Protein AF-A0A930ENP6-F1 (afdb_monomer_lite)

Secondary structure (DSSP, 8-state):
-HHHHHHTTTT-GGG--S-GGGGHHHHHS---SSS---HHHHTSTT----S--EEBTTT--EEEEEESS-HHHHHHHHHHHHHHHTT-EE-TT-PPPSS--GGGHHHHHHHHHHHEEETTEEGGGGHHHHHHHHHHHHHHHHHHHHHHS-EEEEETT-SS-EEE-EEEEEESSGGG-EEEEEE-----TT--HHHHHHHHHHHHHHHHHHHHH--SGGG-HHHHHHHHHHH-TT--GGGHHHHHHHHHHHHHHHHTGGG-SS-----------HHHHHHHHHHHHHTS-HHHHHHHHHHHTS-HHHIIIIIHHHHHHHHHHHHHHHHHHHS--

pLDDT: mean 85.56, std 13.6, range [34.5, 98.44]

Sequence (333 aa):
AEREEIFGDKWSSDKLSGSWSHYAGCLKMGQRADKEFSVKDIVKPSFRVETADGVQEGDRTPIRFDSIIGFPHFLLHILRVFLRVENVSLSKGSGLGRLLDDKRLLADYNKVIACGQMGAKPIKENKASFARKFILFLLRSRFLFDQFIIKREYAGDDQEGVWSLKELCTAGAGYKKKAYYANTRLRYENEWEKTYTPRNKECLMIQSALRVSYTSPKVMHWITELLVWLFDNETERPKLADKAERIAAEAVAEGFFEKSLEEMGAYDLQEYKPESKMKSYKKMVQKGSLKLRIMGDIIEGCSSEAWKQRKCDDHEKDMISILIQRVGEILPE

Structure (mmCIF, N/CA/C/O backbone):
data_AF-A0A930ENP6-F1
#
_entry.id   AF-A0A930ENP6-F1
#
loop_
_atom_site.group_PDB
_atom_site.id
_atom_site.type_symbol
_atom_site.label_atom_id
_atom_site.label_alt_id
_atom_site.label_comp_id
_atom_site.label_asym_id
_atom_site.label_entity_id
_atom_site.label_seq_id
_atom_site.pdbx_PDB_ins_code
_atom_site.Cartn_x
_atom_site.Cartn_y
_atom_site.Cartn_z
_atom_site.occupancy
_atom_site.B_iso_or_equiv
_atom_site.auth_seq_id
_atom_site.auth_comp_id
_atom_site.auth_asym_id
_atom_site.auth_atom_id
_atom_site.pdbx_PDB_model_num
ATOM 1 N N . ALA A 1 1 ? 3.499 7.298 26.808 1.00 62.34 1 ALA A N 1
ATOM 2 C CA . ALA A 1 1 ? 2.137 7.315 27.379 1.00 62.34 1 ALA A CA 1
ATOM 3 C C . ALA A 1 1 ? 1.082 6.923 26.339 1.00 62.34 1 ALA A C 1
ATOM 5 O O . ALA A 1 1 ? 0.869 5.735 26.175 1.00 62.34 1 ALA A O 1
ATOM 6 N N . GLU A 1 2 ? 0.476 7.840 25.571 1.00 73.12 2 GLU A N 1
ATOM 7 C CA . GLU A 1 2 ? -0.665 7.493 24.688 1.00 73.12 2 GLU A CA 1
ATOM 8 C C . GLU A 1 2 ? -0.330 6.458 23.600 1.00 73.12 2 GLU A C 1
ATOM 10 O O . GLU A 1 2 ? -1.045 5.472 23.441 1.00 73.12 2 GLU A O 1
ATOM 15 N N . ARG A 1 3 ? 0.799 6.618 22.891 1.00 78.94 3 ARG A N 1
ATOM 16 C CA . ARG A 1 3 ? 1.254 5.620 21.903 1.00 78.94 3 ARG A CA 1
ATOM 17 C C . ARG A 1 3 ? 1.557 4.254 22.525 1.00 78.94 3 ARG A C 1
ATOM 19 O O . ARG A 1 3 ? 1.417 3.249 21.846 1.00 78.94 3 ARG A O 1
ATOM 26 N N . GLU A 1 4 ? 1.966 4.203 23.790 1.00 80.25 4 GLU A N 1
ATOM 27 C CA . GLU A 1 4 ? 2.234 2.930 24.480 1.00 80.25 4 GLU A CA 1
ATOM 28 C C . GLU A 1 4 ? 0.939 2.232 24.889 1.00 80.25 4 GLU A C 1
ATOM 30 O O . GLU A 1 4 ? 0.862 1.016 24.791 1.00 80.25 4 GLU A O 1
ATOM 35 N N . GLU A 1 5 ? -0.105 2.982 25.238 1.00 79.62 5 GLU A N 1
ATOM 36 C CA . GLU A 1 5 ? -1.434 2.412 25.481 1.00 79.62 5 GLU A CA 1
ATOM 37 C C . GLU A 1 5 ? -2.025 1.791 24.203 1.00 79.62 5 GLU A C 1
ATOM 39 O O . GLU A 1 5 ? -2.655 0.736 24.234 1.00 79.62 5 GLU A O 1
ATOM 44 N N . ILE A 1 6 ? -1.805 2.441 23.054 1.00 80.44 6 ILE A N 1
ATOM 45 C CA . ILE A 1 6 ? -2.372 2.012 21.767 1.00 80.44 6 ILE A CA 1
ATOM 46 C C . ILE A 1 6 ? -1.545 0.892 21.118 1.00 80.44 6 ILE A C 1
ATOM 48 O O . ILE A 1 6 ? -2.117 -0.052 20.574 1.00 80.44 6 ILE A O 1
ATOM 52 N N . PHE A 1 7 ? -0.215 1.005 21.145 1.00 81.75 7 PHE A N 1
ATOM 53 C CA . PHE A 1 7 ? 0.713 0.166 20.373 1.00 81.75 7 PHE A CA 1
ATOM 54 C C . PHE A 1 7 ? 1.702 -0.624 21.255 1.00 81.75 7 PHE A C 1
ATOM 56 O O . PHE A 1 7 ? 2.622 -1.273 20.754 1.00 81.75 7 PHE A O 1
ATOM 63 N N . GLY A 1 8 ? 1.555 -0.571 22.580 1.00 81.06 8 GLY A N 1
ATOM 64 C CA . GLY A 1 8 ? 2.447 -1.230 23.534 1.00 81.06 8 GLY A CA 1
ATOM 65 C C . GLY A 1 8 ? 3.842 -0.610 23.638 1.00 81.06 8 GLY A C 1
ATOM 66 O O . GLY A 1 8 ? 4.192 0.358 22.963 1.00 81.06 8 GLY A O 1
ATOM 67 N N . ASP A 1 9 ? 4.695 -1.221 24.458 1.00 79.88 9 ASP A N 1
ATOM 68 C CA . ASP A 1 9 ? 6.043 -0.713 24.754 1.00 79.88 9 ASP A CA 1
ATOM 69 C C . ASP A 1 9 ? 6.990 -0.693 23.553 1.00 79.88 9 ASP A C 1
ATOM 71 O O . ASP A 1 9 ? 7.966 0.053 23.558 1.00 79.88 9 ASP A O 1
ATOM 75 N N . LYS A 1 10 ? 6.722 -1.482 22.514 1.00 79.25 10 LYS A N 1
ATOM 76 C CA . LYS A 1 10 ? 7.530 -1.499 21.285 1.00 79.25 10 LYS A CA 1
ATOM 77 C C . LYS A 1 10 ? 6.948 -0.631 20.169 1.00 79.25 10 LYS A C 1
ATOM 79 O O . LYS A 1 10 ? 7.525 -0.595 19.091 1.00 79.25 10 LYS A O 1
ATOM 84 N N . TRP A 1 11 ? 5.817 0.033 20.422 1.00 82.81 11 TRP A N 1
ATOM 85 C CA . TRP A 1 11 ? 5.018 0.714 19.401 1.00 82.81 11 TRP A CA 1
ATOM 86 C C . TRP A 1 11 ? 4.743 -0.186 18.180 1.00 82.81 11 TRP A C 1
ATOM 88 O O . TRP A 1 11 ? 4.930 0.235 17.042 1.00 82.81 11 TRP A O 1
ATOM 98 N N . SER A 1 12 ? 4.328 -1.436 18.420 1.00 77.88 12 SER A N 1
ATOM 99 C CA . SER A 1 12 ? 4.074 -2.433 17.372 1.00 77.88 12 SER A CA 1
ATOM 100 C C . SER A 1 12 ? 2.580 -2.694 17.152 1.00 77.88 12 SER A C 1
ATOM 102 O O . SER A 1 12 ? 1.737 -2.434 18.014 1.00 77.88 12 SER A O 1
ATOM 104 N N . SER A 1 13 ? 2.243 -3.262 15.989 1.00 73.06 13 SER A N 1
ATOM 105 C CA . SER A 1 13 ? 0.877 -3.689 15.654 1.00 73.06 13 SER A CA 1
ATOM 106 C C . SER A 1 13 ? 0.319 -4.757 16.583 1.00 73.06 13 SER A C 1
ATOM 108 O O . SER A 1 13 ? -0.893 -4.932 16.643 1.00 73.06 13 SER A O 1
ATOM 110 N N . ASP A 1 14 ? 1.177 -5.503 17.274 1.00 69.00 14 ASP A N 1
ATOM 111 C CA . ASP A 1 14 ? 0.802 -6.762 17.934 1.00 69.00 14 ASP A CA 1
ATOM 112 C C . ASP A 1 14 ? -0.073 -6.530 19.173 1.00 69.00 14 ASP A C 1
ATOM 114 O O . ASP A 1 14 ? -0.693 -7.452 19.697 1.00 69.00 14 ASP A O 1
ATOM 118 N N . LYS A 1 15 ? -0.132 -5.278 19.642 1.00 69.31 15 LYS A N 1
ATOM 119 C CA . LYS A 1 15 ? -1.000 -4.831 20.736 1.00 69.31 15 LYS A CA 1
ATOM 120 C C . LYS A 1 15 ? -2.268 -4.124 20.262 1.00 69.31 15 LYS A C 1
ATOM 122 O O . LYS A 1 15 ? -3.083 -3.746 21.099 1.00 69.31 15 LYS A O 1
ATOM 127 N N . LEU A 1 16 ? -2.476 -3.974 18.951 1.00 76.81 16 LEU A N 1
ATOM 128 C CA . LEU A 1 16 ? -3.724 -3.420 18.436 1.00 76.81 16 LEU A CA 1
ATOM 129 C C . LEU A 1 16 ? -4.875 -4.390 18.714 1.00 76.81 16 LEU A C 1
ATOM 131 O O . LEU A 1 16 ? -4.948 -5.486 18.161 1.00 76.81 16 LEU A O 1
ATOM 135 N N . SER A 1 17 ? -5.789 -3.965 19.581 1.00 74.62 17 SER A N 1
ATOM 136 C CA . SER A 1 17 ? -6.958 -4.735 19.971 1.00 74.62 17 SER A CA 1
ATOM 137 C C . SER A 1 17 ? -8.117 -4.508 19.002 1.00 74.62 17 SER A C 1
ATOM 139 O O . SER A 1 17 ? -8.420 -3.383 18.612 1.00 74.62 17 SER A O 1
ATOM 141 N N . GLY A 1 18 ? -8.851 -5.576 18.684 1.00 76.00 18 GLY A N 1
ATOM 142 C CA . GLY A 1 18 ? -10.165 -5.459 18.042 1.00 76.00 18 GLY A CA 1
ATOM 143 C C . GLY A 1 18 ? -11.256 -4.931 18.984 1.00 76.00 18 GLY A C 1
ATOM 144 O O . GLY A 1 18 ? -12.363 -4.634 18.536 1.00 76.00 18 GLY A O 1
ATOM 145 N N . SER A 1 19 ? -10.971 -4.815 20.288 1.00 81.88 19 SER A N 1
ATOM 146 C CA . SER A 1 19 ? -11.933 -4.347 21.281 1.00 81.88 19 SER A CA 1
ATOM 147 C C . SER A 1 19 ? -11.806 -2.851 21.538 1.00 81.88 19 SER A C 1
ATOM 149 O O . SER A 1 19 ? -10.780 -2.362 22.008 1.00 81.88 19 SER A O 1
ATOM 151 N N . TRP A 1 20 ? -12.913 -2.130 21.350 1.00 81.88 20 TRP A N 1
ATOM 152 C CA . TRP A 1 20 ? -13.017 -0.707 21.679 1.00 81.88 20 TRP A CA 1
ATOM 153 C C . TRP A 1 20 ? -12.670 -0.399 23.143 1.00 81.88 20 TRP A C 1
ATOM 155 O O . TRP A 1 20 ? -12.100 0.649 23.437 1.00 81.88 20 TRP A O 1
ATOM 165 N N . SER A 1 21 ? -12.994 -1.307 24.072 1.00 82.31 21 SER A N 1
ATOM 166 C CA . SER A 1 21 ? -12.757 -1.094 25.505 1.00 82.31 21 SER A CA 1
ATOM 167 C C . SER A 1 21 ? -11.277 -0.934 25.854 1.00 82.31 21 SER A C 1
ATOM 169 O O . SER A 1 21 ? -10.969 -0.208 26.796 1.00 82.31 21 SER A O 1
ATOM 171 N N . HIS A 1 22 ? -10.374 -1.531 25.069 1.00 80.75 22 HIS A N 1
ATOM 172 C CA . HIS A 1 22 ? -8.926 -1.403 25.251 1.00 80.75 22 HIS A CA 1
ATOM 173 C C . HIS A 1 22 ? -8.448 0.049 25.098 1.00 80.75 22 HIS A C 1
ATOM 175 O O . HIS A 1 22 ? -7.466 0.455 25.700 1.00 80.75 22 HIS A O 1
ATOM 181 N N . TYR A 1 23 ? -9.179 0.862 24.334 1.00 81.06 23 TYR A N 1
ATOM 182 C CA . TYR A 1 23 ? -8.830 2.258 24.062 1.00 81.06 23 TYR A CA 1
ATOM 183 C C . TYR A 1 23 ? -9.575 3.249 24.962 1.00 81.06 23 TYR A C 1
ATOM 185 O O . TYR A 1 23 ? -9.384 4.461 24.856 1.00 81.06 23 TYR A O 1
ATOM 193 N N . ALA A 1 24 ? -10.424 2.761 25.873 1.00 77.88 24 ALA A N 1
ATOM 194 C CA . ALA A 1 24 ? -11.172 3.620 26.786 1.00 77.88 24 ALA A CA 1
ATOM 195 C C . ALA A 1 24 ? -10.246 4.417 27.722 1.00 77.88 24 ALA A C 1
ATOM 197 O O . ALA A 1 24 ? -10.594 5.532 28.108 1.00 77.88 24 ALA A O 1
ATOM 198 N N . GLY A 1 25 ? -9.070 3.868 28.053 1.00 72.62 25 GLY A N 1
ATOM 199 C CA . GLY A 1 25 ? -8.018 4.563 28.795 1.00 72.62 25 GLY A CA 1
ATOM 200 C C . GLY A 1 25 ? -7.509 5.794 28.045 1.00 72.62 25 GLY A C 1
ATOM 201 O O . GLY A 1 25 ? -7.496 6.880 28.617 1.00 72.62 25 GLY A O 1
ATOM 202 N N . CYS A 1 26 ? -7.213 5.659 26.745 1.00 73.81 26 CYS A N 1
ATOM 203 C CA . CYS A 1 26 ? -6.768 6.760 25.881 1.00 73.81 26 CYS A CA 1
ATOM 204 C C . CYS A 1 26 ? -7.753 7.936 25.880 1.00 73.81 26 CYS A C 1
ATOM 206 O O . CYS A 1 26 ? -7.342 9.085 25.980 1.00 73.81 26 CYS A O 1
ATOM 208 N N . LEU A 1 27 ? -9.061 7.653 25.831 1.00 70.69 27 LEU A N 1
ATOM 209 C CA . LEU A 1 27 ? -10.105 8.688 25.837 1.00 70.69 27 LEU A CA 1
ATOM 210 C C . LEU A 1 27 ? -10.154 9.481 27.153 1.00 70.69 27 LEU A C 1
ATOM 212 O O . LEU A 1 27 ? -10.633 10.612 27.169 1.00 70.69 27 LEU A O 1
ATOM 216 N N . LYS A 1 28 ? -9.681 8.885 28.254 1.00 66.44 28 LYS A N 1
ATOM 217 C CA . LYS A 1 28 ? -9.654 9.492 29.592 1.00 66.44 28 LYS A CA 1
ATOM 218 C C . LYS A 1 28 ? -8.330 10.173 29.923 1.00 66.44 28 LYS A C 1
ATOM 220 O O . LYS A 1 28 ? -8.290 10.929 30.888 1.00 66.44 28 LYS A O 1
ATOM 225 N N . MET A 1 29 ? -7.253 9.898 29.180 1.00 61.66 29 MET A N 1
ATOM 226 C CA . MET A 1 29 ? -5.915 10.380 29.551 1.00 61.66 29 MET A CA 1
ATOM 227 C C . MET A 1 29 ? -5.755 11.904 29.448 1.00 61.66 29 MET A C 1
ATOM 229 O O . MET A 1 29 ? -4.803 12.430 30.032 1.00 61.66 29 MET A O 1
ATOM 233 N N . GLY A 1 30 ? -6.675 12.607 28.768 1.00 54.59 30 GLY A N 1
ATOM 234 C CA . GLY A 1 30 ? -6.439 13.979 28.306 1.00 54.59 30 GLY A CA 1
ATOM 235 C C . GLY A 1 30 ? -5.301 13.994 27.282 1.00 54.59 30 GLY A C 1
ATOM 236 O O . GLY A 1 30 ? -4.428 13.132 27.327 1.00 54.59 30 GLY A O 1
ATOM 237 N N . GLN A 1 31 ? -5.311 14.919 26.326 1.00 52.16 31 GLN A N 1
ATOM 238 C CA . GLN A 1 31 ? -4.265 14.970 25.302 1.00 52.16 31 GLN A CA 1
ATOM 239 C C . GLN A 1 31 ? -2.963 15.466 25.942 1.00 52.16 31 GLN A C 1
ATOM 241 O O . GLN A 1 31 ? -2.711 16.659 26.022 1.00 52.16 31 GLN A O 1
ATOM 246 N N . ARG A 1 32 ? -2.111 14.561 26.430 1.00 48.53 32 ARG A N 1
ATOM 247 C CA . ARG A 1 32 ? -0.839 14.926 27.091 1.00 48.53 32 ARG A CA 1
ATOM 248 C C . ARG A 1 32 ? 0.259 15.220 26.065 1.00 48.53 32 ARG A C 1
ATOM 250 O O . ARG A 1 32 ? 1.374 14.713 26.186 1.00 48.53 32 ARG A O 1
ATOM 257 N N . ALA A 1 33 ? -0.072 15.979 25.026 1.00 50.44 33 ALA A N 1
ATOM 258 C CA . ALA A 1 33 ? 0.888 16.503 24.066 1.00 50.44 33 ALA A CA 1
ATOM 259 C C . ALA A 1 33 ? 1.402 17.868 24.545 1.00 50.44 33 ALA A C 1
ATOM 261 O O . ALA A 1 33 ? 0.659 18.628 25.159 1.00 50.44 33 ALA A O 1
ATOM 262 N N . ASP A 1 34 ? 2.641 18.221 24.194 1.00 49.75 34 ASP A N 1
ATOM 263 C CA . ASP A 1 34 ? 3.235 19.534 24.505 1.00 49.75 34 ASP A CA 1
ATOM 264 C C . ASP A 1 34 ? 2.469 20.718 23.859 1.00 49.75 34 ASP A C 1
ATOM 266 O O . ASP A 1 34 ? 2.724 21.880 24.179 1.00 49.75 34 ASP A O 1
ATOM 270 N N . LYS A 1 35 ? 1.509 20.436 22.961 1.00 59.53 35 LYS A N 1
ATOM 271 C CA . LYS A 1 35 ? 0.561 21.387 22.366 1.00 59.53 35 LYS A CA 1
ATOM 272 C C . LYS A 1 35 ? -0.737 20.685 21.960 1.00 59.53 35 LYS A C 1
ATOM 274 O O . LYS A 1 35 ? -0.727 19.797 21.109 1.00 59.53 35 LYS A O 1
ATOM 279 N N . GLU A 1 36 ? -1.853 21.122 22.533 1.00 67.94 36 GLU A N 1
ATOM 280 C CA . GLU A 1 36 ? -3.193 20.683 22.142 1.00 67.94 36 GLU A CA 1
ATOM 281 C C . GLU A 1 36 ? -3.726 21.540 20.988 1.00 67.94 36 GLU A C 1
ATOM 283 O O . GLU A 1 36 ? -3.599 22.767 20.990 1.00 67.94 36 GLU A O 1
ATOM 288 N N . PHE A 1 37 ? -4.363 20.894 20.011 1.00 71.00 37 PHE A N 1
ATOM 289 C CA . PHE A 1 37 ? -5.050 21.578 18.922 1.00 71.00 37 PHE A CA 1
ATOM 290 C C . PHE A 1 37 ? -6.429 20.964 18.723 1.00 71.00 37 PHE A C 1
ATOM 292 O O . PHE A 1 37 ? -6.566 19.765 18.476 1.00 71.00 37 PHE A O 1
ATOM 299 N N . SER A 1 38 ? -7.472 21.788 18.782 1.00 80.94 38 SER A N 1
ATOM 300 C CA . SER A 1 38 ? -8.790 21.342 18.345 1.00 80.94 38 SER A CA 1
ATOM 301 C C . SER A 1 38 ? -8.800 21.144 16.825 1.00 80.94 38 SER A C 1
ATOM 303 O O . SER A 1 38 ? -7.996 21.729 16.098 1.00 80.94 38 SER A O 1
ATOM 305 N N . VAL A 1 39 ? -9.777 20.396 16.300 1.00 77.62 39 VAL A N 1
ATOM 306 C CA . VAL A 1 39 ? -9.997 20.317 14.841 1.00 77.62 39 VAL A CA 1
ATOM 307 C C . VAL A 1 39 ? -10.143 21.719 14.236 1.00 77.62 39 VAL A C 1
ATOM 309 O O . VAL A 1 39 ? -9.642 21.971 13.145 1.00 77.62 39 VAL A O 1
ATOM 312 N N . LYS A 1 40 ? -10.763 22.658 14.969 1.00 83.25 40 LYS A N 1
ATOM 313 C CA . LYS A 1 40 ? -10.879 24.062 14.552 1.00 83.25 40 LYS A CA 1
ATOM 314 C C . LYS A 1 40 ? -9.531 24.780 14.488 1.00 83.25 40 LYS A C 1
ATOM 316 O O . LYS A 1 40 ? -9.401 25.705 13.697 1.00 83.25 40 LYS A O 1
ATOM 321 N N . ASP A 1 41 ? -8.555 24.395 15.303 1.00 84.19 41 ASP A N 1
ATOM 322 C CA . ASP A 1 41 ? -7.209 24.968 15.263 1.00 84.19 41 ASP A CA 1
ATOM 323 C C . ASP A 1 41 ? -6.400 24.410 14.098 1.00 84.19 41 ASP A C 1
ATOM 325 O O . ASP A 1 41 ? -5.733 25.176 13.408 1.00 84.19 41 ASP A O 1
ATOM 329 N N . ILE A 1 42 ? -6.538 23.111 13.825 1.00 81.62 42 ILE A N 1
ATOM 330 C CA . ILE A 1 42 ? -5.848 22.418 12.728 1.00 81.62 42 ILE A CA 1
ATOM 331 C C . ILE A 1 42 ? -6.270 22.969 11.358 1.00 81.62 42 ILE A C 1
ATOM 333 O O . ILE A 1 42 ? -5.445 23.085 10.457 1.00 81.62 42 ILE A O 1
ATOM 337 N N . VAL A 1 43 ? -7.544 23.338 11.186 1.00 84.31 43 VAL A N 1
ATOM 338 C CA . VAL A 1 43 ? -8.052 23.865 9.903 1.00 84.31 43 VAL A CA 1
ATOM 339 C C . VAL A 1 43 ? -7.700 25.336 9.650 1.00 84.31 43 VAL A C 1
ATOM 341 O O . VAL A 1 43 ? -8.001 25.853 8.573 1.00 84.31 43 VAL A O 1
ATOM 344 N N . LYS A 1 44 ? -7.091 26.047 10.611 1.00 85.06 44 LYS A N 1
ATOM 345 C CA . LYS A 1 44 ? -6.703 27.452 10.412 1.00 85.06 44 LYS A CA 1
ATOM 346 C C . LYS A 1 44 ? -5.550 27.546 9.400 1.00 85.06 44 LYS A C 1
ATOM 348 O O . LYS A 1 44 ? -4.587 26.796 9.526 1.00 85.06 44 LYS A O 1
ATOM 353 N N . PRO A 1 45 ? -5.546 28.527 8.475 1.00 80.25 45 PRO A N 1
ATOM 354 C CA . PRO A 1 45 ? -4.451 28.709 7.507 1.00 80.25 45 PRO A CA 1
ATOM 355 C C . PRO A 1 45 ? -3.065 28.938 8.136 1.00 80.25 45 PRO A C 1
ATOM 357 O O . PRO A 1 45 ? -2.029 28.689 7.513 1.00 80.25 45 PRO A O 1
ATOM 360 N N . SER A 1 46 ? -3.044 29.440 9.373 1.00 80.88 46 SER A N 1
ATOM 361 C CA . SER A 1 46 ? -1.839 29.675 10.169 1.00 80.88 46 SER A CA 1
ATOM 362 C C . SER A 1 46 ? -1.312 28.421 10.863 1.00 80.88 46 SER A C 1
ATOM 364 O O . SER A 1 46 ? -0.231 28.471 11.445 1.00 80.88 46 SER A O 1
ATOM 366 N N . PHE A 1 47 ? -2.060 27.314 10.847 1.00 79.19 47 PHE A N 1
ATOM 367 C CA . PHE A 1 47 ? -1.597 26.064 11.421 1.00 79.19 47 PHE A CA 1
ATOM 368 C C . PHE A 1 47 ? -0.386 25.561 10.629 1.00 79.19 47 PHE A C 1
ATOM 370 O O . PHE A 1 47 ? -0.348 25.581 9.393 1.00 79.19 47 PHE A O 1
ATOM 377 N N . ARG A 1 48 ? 0.651 25.173 11.364 1.00 69.69 48 ARG A N 1
ATOM 378 C CA . ARG A 1 48 ? 1.899 24.635 10.833 1.00 69.69 48 ARG A CA 1
ATOM 379 C C . ARG A 1 48 ? 2.188 23.371 11.626 1.00 69.69 48 ARG A C 1
ATOM 381 O O . ARG A 1 48 ? 2.222 23.417 12.853 1.00 69.69 48 ARG A O 1
ATOM 388 N N . VAL A 1 49 ? 2.345 22.261 10.921 1.00 69.88 49 VAL A N 1
ATOM 389 C CA . VAL A 1 49 ? 2.809 20.997 11.500 1.00 69.88 49 VAL A CA 1
ATOM 390 C C . VAL A 1 49 ? 4.335 21.021 11.484 1.00 69.88 49 VAL A C 1
ATOM 392 O O . VAL A 1 49 ? 4.924 21.650 10.601 1.00 69.88 49 VAL A O 1
ATOM 395 N N . GLU A 1 50 ? 4.970 20.378 12.464 1.00 67.62 50 GLU A N 1
ATOM 396 C CA . GLU A 1 50 ? 6.408 20.117 12.397 1.00 67.62 50 GLU A CA 1
ATOM 397 C C . GLU A 1 50 ? 6.748 19.444 11.066 1.00 67.62 50 GLU A C 1
ATOM 399 O O . GLU A 1 50 ? 6.023 18.580 10.578 1.00 67.62 50 GLU A O 1
ATOM 404 N N . THR A 1 51 ? 7.835 19.885 10.443 1.00 69.06 51 THR A N 1
ATOM 405 C CA . THR A 1 51 ? 8.220 19.413 9.112 1.00 69.06 51 THR A CA 1
ATOM 406 C C . THR A 1 51 ? 8.908 18.053 9.136 1.00 69.06 51 THR A C 1
ATOM 408 O O . THR A 1 51 ? 9.024 17.445 8.078 1.00 69.06 51 THR A O 1
ATOM 411 N N . ALA A 1 52 ? 9.362 17.579 10.301 1.00 82.81 52 ALA A N 1
ATOM 412 C CA . ALA A 1 52 ? 10.050 16.303 10.462 1.00 82.81 52 ALA A CA 1
ATOM 413 C C . ALA A 1 52 ? 9.160 15.284 11.186 1.00 82.81 52 ALA A C 1
ATOM 415 O O . ALA A 1 52 ? 8.627 15.559 12.256 1.00 82.81 52 ALA A O 1
ATOM 416 N N . ASP A 1 53 ? 9.066 14.079 10.630 1.00 84.69 53 ASP A N 1
ATOM 417 C CA . ASP A 1 53 ? 8.315 12.957 11.202 1.00 84.69 53 ASP A CA 1
ATOM 418 C C . ASP A 1 53 ? 9.135 12.151 12.218 1.00 84.69 53 ASP A C 1
ATOM 420 O O . ASP A 1 53 ? 8.596 11.360 12.999 1.00 84.69 53 ASP A O 1
ATOM 424 N N . GLY A 1 54 ? 10.458 12.302 12.187 1.00 88.00 54 GLY A N 1
ATOM 425 C CA . GLY A 1 54 ? 11.384 11.630 13.085 1.00 88.00 54 GLY A CA 1
ATOM 426 C C . GLY A 1 54 ? 12.825 11.795 12.631 1.00 88.00 54 GLY A C 1
ATOM 427 O O . GLY A 1 54 ? 13.170 12.756 11.947 1.00 88.00 54 GLY A O 1
ATOM 428 N N . VAL A 1 55 ? 13.671 10.845 13.023 1.00 91.88 55 VAL A N 1
ATOM 429 C CA . VAL A 1 55 ? 15.094 10.845 12.676 1.00 91.88 55 VAL A CA 1
ATOM 430 C C . VAL A 1 55 ? 15.542 9.492 12.139 1.00 91.88 55 VAL A C 1
ATOM 432 O O . VAL A 1 55 ? 14.940 8.462 12.454 1.00 91.88 55 VAL A O 1
ATOM 435 N N . GLN A 1 56 ? 16.615 9.487 11.356 1.00 89.38 56 GLN A N 1
ATOM 436 C CA . GLN A 1 56 ? 17.253 8.269 10.872 1.00 89.38 56 GLN A CA 1
ATOM 437 C C . GLN A 1 56 ? 17.941 7.490 12.003 1.00 89.38 56 GLN A C 1
ATOM 439 O O . GLN A 1 56 ? 18.440 8.068 12.975 1.00 89.38 56 GLN A O 1
ATOM 444 N N . GLU A 1 57 ? 17.994 6.164 11.862 1.00 87.75 57 GLU A N 1
ATOM 445 C CA . GLU A 1 57 ? 18.871 5.317 12.671 1.00 87.75 57 GLU A CA 1
ATOM 446 C C . GLU A 1 57 ? 20.353 5.712 12.487 1.00 87.75 57 GLU A C 1
ATOM 448 O O . GLU A 1 57 ? 20.830 5.888 11.368 1.00 87.75 57 GLU A O 1
ATOM 453 N N . GLY A 1 58 ? 21.093 5.844 13.593 1.00 83.25 58 GLY A N 1
ATOM 454 C CA . GLY A 1 58 ? 22.537 6.117 13.591 1.00 83.25 58 GLY A CA 1
ATOM 455 C C . GLY A 1 58 ? 22.909 7.598 13.715 1.00 83.25 58 GLY A C 1
ATOM 456 O O . GLY A 1 58 ? 23.422 8.008 14.755 1.00 83.25 58 GLY A O 1
ATOM 457 N N . ASP A 1 59 ? 22.656 8.401 12.684 1.00 82.50 59 ASP A N 1
ATOM 458 C CA . ASP A 1 59 ? 23.158 9.787 12.577 1.00 82.50 59 ASP A CA 1
ATOM 459 C C . ASP A 1 59 ? 22.168 10.867 13.055 1.00 82.50 59 ASP A C 1
ATOM 461 O O . ASP A 1 59 ? 22.539 12.026 13.239 1.00 82.50 59 ASP A O 1
ATOM 465 N N . ARG A 1 60 ? 20.921 10.466 13.344 1.00 85.62 60 ARG A N 1
ATOM 466 C CA . ARG A 1 60 ? 19.822 11.321 13.821 1.00 85.62 60 ARG A CA 1
ATOM 467 C C . ARG A 1 60 ? 19.426 12.426 12.831 1.00 85.62 60 ARG A C 1
ATOM 469 O O . ARG A 1 60 ? 18.823 13.416 13.249 1.00 85.62 60 ARG A O 1
ATOM 476 N N . THR A 1 61 ? 19.711 12.237 11.544 1.00 92.06 61 THR A N 1
ATOM 477 C CA . THR A 1 61 ? 19.261 13.126 10.467 1.00 92.06 61 THR A CA 1
ATOM 478 C C . THR A 1 61 ? 17.732 13.225 10.491 1.00 92.06 61 THR A C 1
ATOM 480 O O . THR A 1 61 ? 17.078 12.177 10.498 1.00 92.06 61 THR A O 1
ATOM 483 N N . PRO A 1 62 ? 17.135 14.433 10.544 1.00 92.50 62 PRO A N 1
ATOM 484 C CA . PRO A 1 62 ? 15.688 14.603 10.466 1.00 92.50 62 PRO A CA 1
ATOM 485 C C . PRO A 1 62 ? 15.142 14.011 9.169 1.00 92.50 62 PRO A C 1
ATOM 487 O O . PRO A 1 62 ? 15.736 14.192 8.108 1.00 92.50 62 PRO A O 1
ATOM 490 N N . ILE A 1 63 ? 14.014 13.312 9.254 1.00 92.69 63 ILE A N 1
ATOM 491 C CA . ILE A 1 63 ? 13.344 12.716 8.100 1.00 92.69 63 ILE A CA 1
ATOM 492 C C . ILE A 1 63 ? 11.902 13.201 8.047 1.00 92.69 63 ILE A C 1
ATOM 494 O O . ILE A 1 63 ? 11.217 13.244 9.071 1.00 92.69 63 ILE A O 1
ATOM 498 N N . ARG A 1 64 ? 11.434 13.488 6.835 1.00 93.31 64 ARG A N 1
ATOM 499 C CA . ARG A 1 64 ? 10.024 13.664 6.490 1.00 93.31 64 ARG A CA 1
ATOM 500 C C . ARG A 1 64 ? 9.591 12.600 5.485 1.00 93.31 64 ARG A C 1
ATOM 502 O O . ARG A 1 64 ? 10.367 12.238 4.601 1.00 93.31 64 ARG A O 1
ATOM 509 N N . PHE A 1 65 ? 8.346 12.155 5.566 1.00 94.69 65 PHE A N 1
ATOM 510 C CA . PHE A 1 65 ? 7.728 11.232 4.633 1.00 94.69 65 PHE A CA 1
ATOM 511 C C . PHE A 1 65 ? 6.474 11.814 3.981 1.00 94.69 65 PHE A C 1
ATOM 513 O O . PHE A 1 65 ? 5.600 12.343 4.661 1.00 94.69 65 PHE A O 1
ATOM 520 N N . ASP A 1 66 ? 6.316 11.584 2.677 1.00 94.06 66 ASP A N 1
ATOM 521 C CA . ASP A 1 66 ? 5.030 11.748 1.995 1.00 94.06 66 ASP A CA 1
ATOM 522 C C . ASP A 1 66 ? 4.436 10.381 1.638 1.00 94.06 66 ASP A C 1
ATOM 524 O O . ASP A 1 66 ? 5.095 9.499 1.074 1.00 94.06 66 ASP A O 1
ATOM 528 N N . SER A 1 67 ? 3.146 10.211 1.933 1.00 95.19 67 SER A N 1
ATOM 529 C CA . SER A 1 67 ? 2.385 9.037 1.496 1.00 95.19 67 SER A CA 1
ATOM 530 C C . SER A 1 67 ? 2.222 9.040 -0.028 1.00 95.19 67 SER A C 1
ATOM 532 O O . SER A 1 67 ? 1.941 10.075 -0.629 1.00 95.19 67 SER A O 1
ATOM 534 N N . ILE A 1 68 ? 2.311 7.868 -0.666 1.00 95.75 68 ILE A N 1
ATOM 535 C CA . ILE A 1 68 ? 2.148 7.745 -2.130 1.00 95.75 68 ILE A CA 1
ATOM 536 C C . ILE A 1 68 ? 0.732 8.042 -2.641 1.00 95.75 68 ILE A C 1
ATOM 538 O O . ILE A 1 68 ? 0.541 8.216 -3.848 1.00 95.75 68 ILE A O 1
ATOM 542 N N . ILE A 1 69 ? -0.242 8.089 -1.730 1.00 96.69 69 ILE A N 1
ATOM 543 C CA . ILE A 1 69 ? -1.649 8.397 -1.971 1.00 96.69 69 ILE A CA 1
ATOM 544 C C . ILE A 1 69 ? -2.154 9.393 -0.923 1.00 96.69 69 ILE A C 1
ATOM 546 O O . ILE A 1 69 ? -1.730 9.377 0.233 1.00 96.69 69 ILE A O 1
ATOM 550 N N . GLY A 1 70 ? -3.096 10.246 -1.326 1.00 95.12 70 GLY A N 1
ATOM 551 C CA . GLY A 1 70 ? -3.757 11.183 -0.419 1.00 95.12 70 GLY A CA 1
ATOM 552 C C . GLY A 1 70 ? -4.786 10.504 0.492 1.00 95.12 70 GLY A C 1
ATOM 553 O O . GLY A 1 70 ? -5.295 9.422 0.192 1.00 95.12 70 GLY A O 1
ATOM 554 N N . PHE A 1 71 ? -5.156 11.180 1.580 1.00 95.44 71 PHE A N 1
ATOM 555 C CA . PHE A 1 71 ? -6.076 10.650 2.592 1.00 95.44 71 PHE A CA 1
ATOM 556 C C . PHE A 1 71 ? -7.442 10.161 2.053 1.00 95.44 71 PHE A C 1
ATOM 558 O O . PHE A 1 71 ? -7.861 9.074 2.452 1.00 95.44 71 PHE A O 1
ATOM 565 N N . PRO A 1 72 ? -8.124 10.849 1.111 1.00 96.81 72 PRO A N 1
ATOM 566 C CA . PRO A 1 72 ? -9.377 10.336 0.543 1.00 96.81 72 PRO A CA 1
ATOM 567 C C . PRO A 1 72 ? -9.217 8.982 -0.166 1.00 96.81 72 PRO A C 1
ATOM 569 O O . PRO A 1 72 ? -10.048 8.092 -0.003 1.00 96.81 72 PRO A O 1
ATOM 572 N N . HIS A 1 73 ? -8.120 8.799 -0.906 1.00 97.56 73 HIS A N 1
ATOM 573 C CA . HIS A 1 73 ? -7.816 7.535 -1.577 1.00 97.56 73 HIS A CA 1
ATOM 574 C C . HIS A 1 73 ? -7.463 6.458 -0.555 1.00 97.56 73 HIS A C 1
ATOM 576 O O . HIS A 1 73 ? -7.956 5.340 -0.664 1.00 97.56 73 HIS A O 1
ATOM 582 N N . PHE A 1 74 ? -6.691 6.801 0.482 1.00 98.19 74 PHE A N 1
ATOM 583 C CA . PHE A 1 74 ? -6.411 5.885 1.588 1.00 98.19 74 PHE A CA 1
ATOM 584 C C . PHE A 1 74 ? -7.708 5.350 2.215 1.00 98.19 74 PHE A C 1
ATOM 586 O O . PHE A 1 74 ? -7.864 4.139 2.334 1.00 98.19 74 PHE A O 1
ATOM 593 N N . LEU A 1 75 ? -8.684 6.215 2.514 1.00 98.38 75 LEU A N 1
ATOM 594 C CA . LEU A 1 75 ? -9.990 5.787 3.029 1.00 98.38 75 LEU A CA 1
ATOM 595 C C . LEU A 1 75 ? -10.728 4.841 2.071 1.00 98.38 75 LEU A C 1
ATOM 597 O O . LEU A 1 75 ? -11.294 3.844 2.517 1.00 98.38 75 LEU A O 1
ATOM 601 N N . LEU A 1 76 ? -10.690 5.107 0.762 1.00 98.25 76 LEU A N 1
ATOM 602 C CA . LEU A 1 76 ? -11.271 4.209 -0.240 1.00 98.25 76 LEU A CA 1
ATOM 603 C C . LEU A 1 76 ? -10.577 2.846 -0.271 1.00 98.25 76 LEU A C 1
ATOM 605 O O . LEU A 1 76 ? -11.270 1.827 -0.289 1.00 98.25 76 LEU A O 1
ATOM 609 N N . HIS A 1 77 ? -9.240 2.808 -0.235 1.00 98.38 77 HIS A N 1
ATOM 610 C CA . HIS A 1 77 ? -8.493 1.555 -0.129 1.00 98.38 77 HIS A CA 1
ATOM 611 C C . HIS A 1 77 ? -8.931 0.787 1.113 1.00 98.38 77 HIS A C 1
ATOM 613 O O . HIS A 1 77 ? -9.340 -0.364 0.992 1.00 98.38 77 HIS A O 1
ATOM 619 N N . ILE A 1 78 ? -8.926 1.429 2.284 1.00 98.44 78 ILE A N 1
ATOM 620 C CA . ILE A 1 78 ? -9.262 0.766 3.546 1.00 98.44 78 ILE A CA 1
ATOM 621 C C . ILE A 1 78 ? -10.714 0.296 3.565 1.00 98.44 78 ILE A C 1
ATOM 623 O O . ILE A 1 78 ? -10.980 -0.787 4.074 1.00 98.44 78 ILE A O 1
ATOM 627 N N . LEU A 1 79 ? -11.647 1.029 2.949 1.00 98.25 79 LEU A N 1
ATOM 628 C CA . LEU A 1 79 ? -13.014 0.546 2.769 1.00 98.25 79 LEU A CA 1
ATOM 629 C C . LEU A 1 79 ? -13.036 -0.764 1.967 1.00 98.25 79 LEU A C 1
ATOM 631 O O . LEU A 1 79 ? -13.697 -1.708 2.383 1.00 98.25 79 LEU A O 1
ATOM 635 N N . ARG A 1 80 ? -12.289 -0.865 0.857 1.00 97.69 80 ARG A N 1
ATOM 636 C CA . ARG A 1 80 ? -12.205 -2.112 0.069 1.00 97.69 80 ARG A CA 1
ATOM 637 C C . ARG A 1 80 ? -11.555 -3.256 0.854 1.00 97.69 80 ARG A C 1
ATOM 639 O O . ARG A 1 80 ? -12.071 -4.370 0.812 1.00 97.69 80 ARG A O 1
ATOM 646 N N . VAL A 1 81 ? -10.470 -2.981 1.583 1.00 98.12 81 VAL A N 1
ATOM 647 C CA . VAL A 1 81 ? -9.795 -3.980 2.432 1.00 98.12 81 VAL A CA 1
ATOM 648 C C . VAL A 1 81 ? -10.747 -4.465 3.529 1.00 98.12 81 VAL A C 1
ATOM 650 O O . VAL A 1 81 ? -10.916 -5.668 3.691 1.00 98.12 81 VAL A O 1
ATOM 653 N N . PHE A 1 82 ? -11.437 -3.550 4.217 1.00 97.31 82 PHE A N 1
ATOM 654 C CA . PHE A 1 82 ? -12.411 -3.864 5.265 1.00 97.31 82 PHE A CA 1
ATOM 655 C C . PHE A 1 82 ? -13.504 -4.802 4.762 1.00 97.31 82 PHE A C 1
ATOM 657 O O . PHE A 1 82 ? -13.799 -5.795 5.416 1.00 97.31 82 PHE A O 1
ATOM 664 N N . LEU A 1 83 ? -14.083 -4.526 3.587 1.00 95.94 83 LEU A N 1
ATOM 665 C CA . LEU A 1 83 ? -15.142 -5.373 3.035 1.00 95.94 83 LEU A CA 1
ATOM 666 C C . LEU A 1 83 ? -14.681 -6.820 2.812 1.00 95.94 83 LEU A C 1
ATOM 668 O O . LEU A 1 83 ? -15.454 -7.740 3.058 1.00 95.94 83 LEU A O 1
ATOM 672 N N . ARG A 1 84 ? -13.433 -7.018 2.373 1.00 96.00 84 ARG A N 1
ATOM 673 C CA . ARG A 1 84 ? -12.868 -8.350 2.117 1.00 96.00 84 ARG A CA 1
ATOM 674 C C . ARG A 1 84 ? -12.459 -9.053 3.409 1.00 96.00 84 ARG A C 1
ATOM 676 O O . ARG A 1 84 ? -12.883 -10.174 3.645 1.00 96.00 84 ARG A O 1
ATOM 683 N N . VAL A 1 85 ? -11.691 -8.379 4.263 1.00 95.50 85 VAL A N 1
ATOM 684 C CA . VAL A 1 85 ? -11.146 -8.966 5.499 1.00 95.50 85 VAL A CA 1
ATOM 685 C C . VAL A 1 85 ? -12.249 -9.263 6.517 1.00 95.50 85 VAL A C 1
ATOM 687 O O . VAL A 1 85 ? -12.227 -10.297 7.175 1.00 95.50 85 VAL A O 1
ATOM 690 N N . GLU A 1 86 ? -13.249 -8.387 6.632 1.00 93.50 86 GLU A N 1
ATOM 691 C CA . GLU A 1 86 ? -14.369 -8.565 7.566 1.00 93.50 86 GLU A CA 1
ATOM 692 C C . GLU A 1 86 ? -15.557 -9.313 6.944 1.00 93.50 86 GLU A C 1
ATOM 694 O O . GLU A 1 86 ? -16.628 -9.372 7.554 1.00 93.50 86 GLU A O 1
ATOM 699 N N . ASN A 1 87 ? -15.379 -9.874 5.739 1.00 93.19 87 ASN A N 1
ATOM 700 C CA . ASN A 1 87 ? -16.395 -10.624 4.996 1.00 93.19 87 ASN A CA 1
ATOM 701 C C . ASN A 1 87 ? -17.745 -9.889 4.915 1.00 93.19 87 ASN A C 1
ATOM 703 O O . ASN A 1 87 ? -18.816 -10.456 5.151 1.00 93.19 87 ASN A O 1
ATOM 707 N N . VAL A 1 88 ? -17.699 -8.593 4.605 1.00 94.75 88 VAL A N 1
ATOM 708 C CA . VAL A 1 88 ? -18.899 -7.770 4.453 1.00 94.75 88 VAL A CA 1
ATOM 709 C C . VAL A 1 88 ? -19.491 -8.014 3.076 1.00 94.75 88 VAL A C 1
ATOM 711 O O . VAL A 1 88 ? -18.921 -7.632 2.053 1.00 94.75 88 VAL A O 1
ATOM 714 N N . SER A 1 89 ? -20.678 -8.607 3.051 1.00 93.50 89 SER A N 1
ATOM 715 C CA . SER A 1 89 ? -21.428 -8.786 1.812 1.00 93.50 89 SER A CA 1
ATOM 716 C C . SER A 1 89 ? -22.219 -7.524 1.479 1.00 93.50 89 SER A C 1
ATOM 718 O O . SER A 1 89 ? -22.695 -6.811 2.364 1.00 93.50 89 SER A O 1
ATOM 720 N N . LEU A 1 90 ? -22.354 -7.241 0.185 1.00 93.31 90 LEU A N 1
ATOM 721 C CA . LEU A 1 90 ? -23.228 -6.198 -0.342 1.00 93.31 90 LEU A CA 1
ATOM 722 C C . LEU A 1 90 ? -24.378 -6.874 -1.095 1.00 93.31 90 LEU A C 1
ATOM 724 O O . LEU A 1 90 ? -24.159 -7.878 -1.776 1.00 93.31 90 LEU A O 1
ATOM 728 N N . SER A 1 91 ? -25.591 -6.325 -1.000 1.00 89.50 91 SER A N 1
ATOM 729 C CA . SER A 1 91 ? -26.746 -6.826 -1.760 1.00 89.50 91 SER A CA 1
ATOM 730 C C . SER A 1 91 ? -26.451 -6.968 -3.266 1.00 89.50 91 SER A C 1
ATOM 732 O O . SER A 1 91 ? -25.641 -6.234 -3.838 1.00 89.50 91 SER A O 1
ATOM 734 N N . LYS A 1 92 ? -27.102 -7.923 -3.941 1.00 80.88 92 LYS A N 1
ATOM 735 C CA . LYS A 1 92 ? -26.852 -8.200 -5.367 1.00 80.88 92 LYS A CA 1
ATOM 736 C C . LYS A 1 92 ? -27.030 -6.926 -6.210 1.00 80.88 92 LYS A C 1
ATOM 738 O O . LYS A 1 92 ? -28.033 -6.233 -6.087 1.00 80.88 92 LYS A O 1
ATOM 743 N N . GLY A 1 93 ? -26.041 -6.604 -7.047 1.00 78.94 93 GLY A N 1
ATOM 744 C CA . GLY A 1 93 ? -26.029 -5.380 -7.866 1.00 78.94 93 GLY A CA 1
ATOM 745 C C . GLY A 1 93 ? -25.574 -4.108 -7.132 1.00 78.94 93 GLY A C 1
ATOM 746 O O . GLY A 1 93 ? -25.356 -3.077 -7.765 1.00 78.94 93 GLY A O 1
ATOM 747 N N . SER A 1 94 ? -25.340 -4.162 -5.816 1.00 83.12 94 SER A N 1
ATOM 748 C CA . SER A 1 94 ? -24.834 -3.028 -5.036 1.00 83.12 94 SER A CA 1
ATOM 749 C C . SER A 1 94 ? -23.314 -3.061 -4.824 1.00 83.12 94 SER A C 1
ATOM 751 O O . SER A 1 94 ? -22.819 -2.426 -3.894 1.00 83.12 94 SER A O 1
ATOM 753 N N . GLY A 1 95 ? -22.563 -3.751 -5.687 1.00 85.12 95 GLY A N 1
ATOM 754 C CA . GLY A 1 95 ? -21.097 -3.732 -5.675 1.00 85.12 95 GLY A CA 1
ATOM 755 C C . GLY A 1 95 ? -20.540 -2.313 -5.812 1.00 85.12 95 GLY A C 1
ATOM 756 O O . GLY A 1 95 ? -21.179 -1.432 -6.398 1.00 85.12 95 GLY A O 1
ATOM 757 N N . LEU A 1 96 ? -19.369 -2.058 -5.235 1.00 90.75 96 LEU A N 1
ATOM 758 C CA . LEU A 1 96 ? -18.699 -0.770 -5.408 1.00 90.75 96 LEU A CA 1
ATOM 759 C C . LEU A 1 96 ? -18.043 -0.707 -6.791 1.00 90.75 96 LEU A C 1
ATOM 761 O O . LEU A 1 96 ? -17.709 -1.734 -7.378 1.00 90.75 96 LEU A O 1
ATOM 765 N N . GLY A 1 97 ? -17.877 0.504 -7.326 1.00 87.25 97 GLY A N 1
ATOM 766 C CA . GLY A 1 97 ? -17.176 0.682 -8.596 1.00 87.25 97 GLY A CA 1
ATOM 767 C C . GLY A 1 97 ? -15.726 0.196 -8.504 1.00 87.25 97 GLY A C 1
ATOM 768 O O . GLY A 1 97 ? -15.124 0.248 -7.426 1.00 87.25 97 GLY A O 1
ATOM 769 N N . ARG A 1 98 ? -15.169 -0.242 -9.645 1.00 88.88 98 ARG A N 1
ATOM 770 C CA . ARG A 1 98 ? -13.772 -0.697 -9.728 1.00 88.88 98 ARG A CA 1
ATOM 771 C C . ARG A 1 98 ? -12.807 0.413 -9.314 1.00 88.88 98 ARG A C 1
ATOM 773 O O . ARG A 1 98 ? -11.958 0.181 -8.472 1.00 88.88 98 ARG A O 1
ATOM 780 N N . LEU A 1 99 ? -12.988 1.620 -9.853 1.00 91.62 99 LEU A N 1
ATOM 781 C CA . LEU A 1 99 ? -12.117 2.769 -9.590 1.00 91.62 99 LEU A CA 1
ATOM 782 C C . LEU A 1 99 ? -12.264 3.316 -8.164 1.00 91.62 99 LEU A C 1
ATOM 784 O O . LEU A 1 99 ? -13.370 3.431 -7.635 1.00 91.62 99 LEU A O 1
ATOM 788 N N . LEU A 1 100 ? -11.141 3.753 -7.598 1.00 93.25 100 LEU A N 1
ATOM 789 C CA . LEU A 1 100 ? -11.048 4.438 -6.308 1.00 93.25 100 LEU A CA 1
ATOM 790 C C . LEU A 1 100 ? -11.212 5.952 -6.508 1.00 93.25 100 LEU A C 1
ATOM 792 O O . LEU A 1 100 ? -10.273 6.724 -6.342 1.00 93.25 100 LEU A O 1
ATOM 796 N N . ASP A 1 101 ? -12.404 6.368 -6.935 1.00 92.12 101 ASP A N 1
ATOM 797 C CA . ASP A 1 101 ? -12.725 7.772 -7.212 1.00 92.12 101 ASP A CA 1
ATOM 798 C C . ASP A 1 101 ? -13.053 8.537 -5.921 1.00 92.12 101 ASP A C 1
ATOM 800 O O . ASP A 1 101 ? -14.113 8.342 -5.327 1.00 92.12 101 ASP A O 1
ATOM 804 N N . ASP A 1 102 ? -12.164 9.431 -5.490 1.00 93.31 102 ASP A N 1
ATOM 805 C CA . ASP A 1 102 ? -12.320 10.254 -4.283 1.00 93.31 102 ASP A CA 1
ATOM 806 C C . ASP A 1 102 ? -13.599 11.104 -4.278 1.00 93.31 102 ASP A C 1
ATOM 808 O O . ASP A 1 102 ? -14.231 11.272 -3.234 1.00 93.31 102 ASP A O 1
ATOM 812 N N . LYS A 1 103 ? -14.069 11.539 -5.451 1.00 94.88 103 LYS A N 1
ATOM 813 C CA . LYS A 1 103 ? -15.369 12.214 -5.611 1.00 94.88 103 LYS A CA 1
ATOM 814 C C . LYS A 1 103 ? -16.555 11.347 -5.185 1.00 94.88 103 LYS A C 1
ATOM 816 O O . LYS A 1 103 ? -17.614 11.871 -4.846 1.00 94.88 103 LYS A O 1
ATOM 821 N N . ARG A 1 104 ? -16.391 10.022 -5.195 1.00 93.81 104 ARG A N 1
ATOM 822 C CA . ARG A 1 104 ? -17.394 9.044 -4.761 1.00 93.81 104 ARG A CA 1
ATOM 823 C C . ARG A 1 104 ? -17.188 8.568 -3.330 1.00 93.81 104 ARG A C 1
ATOM 825 O O . ARG A 1 104 ? -17.982 7.748 -2.889 1.00 93.81 104 ARG A O 1
ATOM 832 N N . LEU A 1 105 ? -16.216 9.100 -2.579 1.00 95.69 105 LEU A N 1
ATOM 833 C CA . LEU A 1 105 ? -15.918 8.678 -1.203 1.00 95.69 105 LEU A CA 1
ATOM 834 C C . LEU A 1 105 ? -17.185 8.553 -0.348 1.00 95.69 105 LEU A C 1
ATOM 836 O O . LEU A 1 105 ? -17.513 7.468 0.123 1.00 95.69 105 LEU A O 1
ATOM 840 N N . LEU A 1 106 ? -17.950 9.636 -0.198 1.00 96.94 106 LEU A N 1
ATOM 841 C CA . LEU A 1 106 ? -19.171 9.608 0.613 1.00 96.94 106 LEU A CA 1
ATOM 842 C C . LEU A 1 106 ? -20.244 8.684 0.025 1.00 96.94 106 LEU A C 1
ATOM 844 O O . LEU A 1 106 ? -20.948 8.012 0.777 1.00 96.94 106 LEU A O 1
ATOM 848 N N . ALA A 1 107 ? -20.363 8.620 -1.303 1.00 96.88 107 ALA A N 1
ATOM 849 C CA . ALA A 1 107 ? -21.325 7.748 -1.970 1.00 96.88 107 ALA A CA 1
ATOM 850 C C . ALA A 1 107 ? -21.017 6.262 -1.714 1.00 96.88 107 ALA A C 1
ATOM 852 O O . ALA A 1 107 ? -21.926 5.504 -1.379 1.00 96.88 107 ALA A O 1
ATOM 853 N N . ASP A 1 108 ? -19.748 5.862 -1.793 1.00 96.69 108 ASP A N 1
ATOM 854 C CA . ASP A 1 108 ? -19.286 4.501 -1.518 1.00 96.69 108 ASP A CA 1
ATOM 855 C C . ASP A 1 108 ? -19.534 4.116 -0.052 1.00 96.69 108 ASP A C 1
ATOM 857 O O . ASP A 1 108 ? -20.102 3.056 0.214 1.00 96.69 108 ASP A O 1
ATOM 861 N N . TYR A 1 109 ? -19.194 4.990 0.903 1.00 97.38 109 TYR A N 1
ATOM 862 C CA . TYR A 1 109 ? -19.473 4.748 2.325 1.00 97.38 109 TYR A CA 1
ATOM 863 C C . TYR A 1 109 ? -20.975 4.636 2.605 1.00 97.38 109 TYR A C 1
ATOM 865 O O . TYR A 1 109 ? -21.411 3.698 3.275 1.00 97.38 109 TYR A O 1
ATOM 873 N N . ASN A 1 110 ? -21.785 5.549 2.063 1.00 96.81 110 ASN A N 1
ATOM 874 C CA . ASN A 1 110 ? -23.239 5.503 2.219 1.00 96.81 110 ASN A CA 1
ATOM 875 C C . ASN A 1 110 ? -23.829 4.221 1.623 1.00 96.81 110 ASN A C 1
ATOM 877 O O . ASN A 1 110 ? -24.728 3.629 2.220 1.00 96.81 110 ASN A O 1
ATOM 881 N N . LYS A 1 111 ? -23.295 3.756 0.488 1.00 96.56 111 LYS A N 1
ATOM 882 C CA . LYS A 1 111 ? -23.707 2.502 -0.146 1.00 96.56 111 LYS A CA 1
ATOM 883 C C . LYS A 1 111 ? -23.375 1.290 0.722 1.00 96.56 111 LYS A C 1
ATOM 885 O O . LYS A 1 111 ? -24.244 0.448 0.926 1.00 96.56 111 LYS A O 1
ATOM 890 N N . VAL A 1 112 ? -22.168 1.225 1.289 1.00 96.88 112 VAL A N 1
ATOM 891 C CA . VAL A 1 112 ? -21.789 0.165 2.242 1.00 96.88 112 VAL A CA 1
ATOM 892 C C . VAL A 1 112 ? -22.694 0.184 3.472 1.00 96.88 112 VAL A C 1
ATOM 894 O O . VAL A 1 112 ? -23.170 -0.862 3.898 1.00 96.88 112 VAL A O 1
ATOM 897 N N . ILE A 1 113 ? -22.996 1.363 4.017 1.00 96.69 113 ILE A N 1
ATOM 898 C CA . ILE A 1 113 ? -23.875 1.482 5.185 1.00 96.69 113 ILE A CA 1
ATOM 899 C C . ILE A 1 113 ? -25.302 1.022 4.860 1.00 96.69 113 ILE A C 1
ATOM 901 O O . ILE A 1 113 ? -25.921 0.335 5.671 1.00 96.69 113 ILE A O 1
ATOM 905 N N . ALA A 1 114 ? -25.836 1.401 3.698 1.00 96.62 114 ALA A N 1
ATOM 906 C CA . ALA A 1 114 ? -27.211 1.102 3.309 1.00 96.62 114 ALA A CA 1
ATOM 907 C C . ALA A 1 114 ? -27.421 -0.362 2.891 1.00 96.62 114 ALA A C 1
ATOM 909 O O . ALA A 1 114 ? -28.462 -0.942 3.210 1.00 96.62 114 ALA A O 1
ATOM 910 N N . CYS A 1 115 ? -26.450 -0.942 2.182 1.00 96.00 115 CYS A N 1
ATOM 911 C CA . CYS A 1 115 ? -26.584 -2.226 1.489 1.00 96.00 115 CYS A CA 1
ATOM 912 C C . CYS A 1 115 ? -25.678 -3.336 2.038 1.00 96.00 115 CYS A C 1
ATOM 914 O O . CYS A 1 115 ? -25.734 -4.456 1.530 1.00 96.00 115 CYS A O 1
ATOM 916 N N . GLY A 1 116 ? -24.812 -3.029 3.006 1.00 96.25 116 GLY A N 1
ATOM 917 C CA . GLY A 1 116 ? -23.854 -3.976 3.556 1.00 96.25 116 GLY A CA 1
ATOM 918 C C . GLY A 1 116 ? -24.382 -4.761 4.749 1.00 96.25 116 GLY A C 1
ATOM 919 O O . GLY A 1 116 ? -25.175 -4.260 5.552 1.00 96.25 116 GLY A O 1
ATOM 920 N N . GLN A 1 117 ? -23.899 -5.992 4.881 1.00 95.06 117 GLN A N 1
ATOM 921 C CA . GLN A 1 117 ? -24.244 -6.908 5.959 1.00 95.06 117 GLN A CA 1
ATOM 922 C C . GLN A 1 117 ? -22.972 -7.493 6.581 1.00 95.06 117 GLN A C 1
ATOM 924 O O . GLN A 1 117 ? -22.083 -7.966 5.872 1.00 95.06 117 GLN A O 1
ATOM 929 N N . MET A 1 118 ? -22.896 -7.462 7.914 1.00 91.06 118 MET A N 1
ATOM 930 C CA . MET A 1 118 ? -21.812 -8.067 8.693 1.00 91.06 118 MET A CA 1
ATOM 931 C C . MET A 1 118 ? -22.370 -9.257 9.476 1.00 91.06 118 MET A C 1
ATOM 933 O O . MET A 1 118 ? -23.182 -9.087 10.391 1.00 91.06 118 MET A O 1
ATOM 937 N N . GLY A 1 119 ? -21.970 -10.474 9.102 1.00 86.94 119 GLY A N 1
ATOM 938 C CA . GLY A 1 119 ? -22.600 -11.693 9.613 1.00 86.94 119 GLY A CA 1
ATOM 939 C C . GLY A 1 119 ? -24.088 -11.734 9.247 1.00 86.94 119 GLY A C 1
ATOM 940 O O . GLY A 1 119 ? -24.442 -11.585 8.083 1.00 86.94 119 GLY A O 1
ATOM 941 N N . ALA A 1 120 ? -24.972 -11.897 10.233 1.00 86.94 120 ALA A N 1
ATOM 942 C CA . ALA A 1 120 ? -26.426 -11.913 10.022 1.00 86.94 120 ALA A CA 1
ATOM 943 C C . ALA A 1 120 ? -27.100 -10.527 10.114 1.00 86.94 120 ALA A C 1
ATOM 945 O O . ALA A 1 120 ? -28.317 -10.439 9.980 1.00 86.94 120 ALA A O 1
ATOM 946 N N . LYS A 1 121 ? -26.350 -9.447 10.390 1.00 92.69 121 LYS A N 1
ATOM 947 C CA . LYS A 1 121 ? -26.927 -8.129 10.713 1.00 92.69 121 LYS A CA 1
ATOM 948 C C . LYS A 1 121 ? -26.614 -7.078 9.642 1.00 92.69 121 LYS A C 1
ATOM 950 O O . LYS A 1 121 ? -25.435 -6.861 9.338 1.00 92.69 121 LYS A O 1
ATOM 955 N N . PRO A 1 122 ? -27.626 -6.385 9.091 1.00 95.88 122 PRO A N 1
ATOM 956 C CA . PRO A 1 122 ? -27.414 -5.233 8.220 1.00 95.88 122 PRO A CA 1
ATOM 957 C C . PRO A 1 122 ? -26.667 -4.100 8.934 1.00 95.88 122 PRO A C 1
ATOM 959 O O . PRO A 1 122 ? -26.994 -3.731 10.062 1.00 95.88 122 PRO A O 1
ATOM 962 N N . ILE A 1 123 ? -25.701 -3.476 8.256 1.00 96.19 123 ILE A N 1
ATOM 963 C CA . ILE A 1 123 ? -24.913 -2.365 8.816 1.00 96.19 123 ILE A CA 1
ATOM 964 C C . ILE A 1 123 ? -25.812 -1.183 9.202 1.00 96.19 123 ILE A C 1
ATOM 966 O O . ILE A 1 123 ? -25.610 -0.553 10.244 1.00 96.19 123 ILE A O 1
ATOM 970 N N . LYS A 1 124 ? -26.837 -0.897 8.388 1.00 96.31 124 LYS A N 1
ATOM 971 C CA . LYS A 1 124 ? -27.779 0.210 8.609 1.00 96.31 124 LYS A CA 1
ATOM 972 C C . LYS A 1 124 ? -28.483 0.166 9.968 1.00 96.31 124 LYS A C 1
ATOM 974 O O . LYS A 1 124 ? -28.834 1.229 10.474 1.00 96.31 124 LYS A O 1
ATOM 979 N N . GLU A 1 125 ? -28.668 -1.020 10.548 1.00 95.88 125 GLU A N 1
ATOM 980 C CA . GLU A 1 125 ? -29.347 -1.208 11.836 1.00 95.88 125 GLU A CA 1
ATOM 981 C C . GLU A 1 125 ? -28.467 -0.807 13.023 1.00 95.88 125 GLU A C 1
ATOM 983 O O . GLU A 1 125 ? -28.979 -0.419 14.069 1.00 95.88 125 GLU A O 1
ATOM 988 N N . ASN A 1 126 ? -27.137 -0.846 12.872 1.00 93.31 126 ASN A N 1
ATOM 989 C CA . ASN A 1 126 ? -26.208 -0.437 13.923 1.00 93.31 126 ASN A CA 1
ATOM 990 C C . ASN A 1 126 ? -24.972 0.278 13.360 1.00 93.31 126 ASN A C 1
ATOM 992 O O . ASN A 1 126 ? -23.835 -0.203 13.426 1.00 93.31 126 ASN A O 1
ATOM 996 N N . LYS A 1 127 ? -25.200 1.494 12.855 1.00 94.75 127 LYS A N 1
ATOM 997 C CA . LYS A 1 127 ? -24.149 2.360 12.297 1.00 94.75 127 LYS A CA 1
ATOM 998 C C . LYS A 1 127 ? -23.034 2.667 13.301 1.00 94.75 127 LYS A C 1
ATOM 1000 O O . LYS A 1 127 ? -21.877 2.775 12.910 1.00 94.75 127 LYS A O 1
ATOM 1005 N N . ALA A 1 128 ? -23.366 2.790 14.588 1.00 92.25 128 ALA A N 1
ATOM 1006 C CA . ALA A 1 128 ? -22.389 3.074 15.638 1.00 92.25 128 ALA A CA 1
ATOM 1007 C C . ALA A 1 128 ? -21.403 1.912 15.833 1.00 92.25 128 ALA A C 1
ATOM 1009 O O . ALA A 1 128 ? -20.201 2.138 15.965 1.00 92.25 128 ALA A O 1
ATOM 1010 N N . SER A 1 129 ? -21.893 0.668 15.816 1.00 90.31 129 SER A N 1
ATOM 1011 C CA . SER A 1 129 ? -21.039 -0.521 15.883 1.00 90.31 129 SER A CA 1
ATOM 1012 C C . SER A 1 129 ? -20.139 -0.634 14.654 1.00 90.31 129 SER A C 1
ATOM 1014 O O . SER A 1 129 ? -18.938 -0.849 14.815 1.00 90.31 129 SER A O 1
ATOM 1016 N N . PHE A 1 130 ? -20.685 -0.400 13.455 1.00 93.62 130 PHE A N 1
ATOM 1017 C CA . PHE A 1 130 ? -19.891 -0.339 12.227 1.00 93.62 130 PHE A CA 1
ATOM 1018 C C . PHE A 1 130 ? -18.791 0.723 12.313 1.00 93.62 130 PHE A C 1
ATOM 1020 O O . PHE A 1 130 ? -17.629 0.404 12.092 1.00 93.62 130 PHE A O 1
ATOM 1027 N N . ALA A 1 131 ? -19.124 1.956 12.709 1.00 93.62 131 ALA A N 1
ATOM 1028 C CA . ALA A 1 131 ? -18.153 3.043 12.818 1.00 93.62 131 ALA A CA 1
ATOM 1029 C C . ALA A 1 131 ? -17.025 2.720 13.814 1.00 93.62 131 ALA A C 1
ATOM 1031 O O . ALA A 1 131 ? -15.854 2.927 13.501 1.00 93.62 131 ALA A O 1
ATOM 1032 N N . ARG A 1 132 ? -17.360 2.157 14.986 1.00 90.69 132 ARG A N 1
ATOM 1033 C CA . ARG A 1 132 ? -16.368 1.723 15.988 1.00 90.69 132 ARG A CA 1
ATOM 1034 C C . ARG A 1 132 ? -15.464 0.611 15.465 1.00 90.69 132 ARG A C 1
ATOM 1036 O O . ARG A 1 132 ? -14.266 0.644 15.709 1.00 90.69 132 ARG A O 1
ATOM 1043 N N . LYS A 1 133 ? -16.008 -0.366 14.742 1.00 91.88 133 LYS A N 1
ATOM 1044 C CA . LYS A 1 133 ? -15.195 -1.440 14.164 1.00 91.88 133 LYS A CA 1
ATOM 1045 C C . LYS A 1 133 ? -14.312 -0.918 13.028 1.00 91.88 133 LYS A C 1
ATOM 1047 O O . LYS A 1 133 ? -13.126 -1.226 12.977 1.00 91.88 133 LYS A O 1
ATOM 1052 N N . PHE A 1 134 ? -14.866 -0.059 12.174 1.00 95.00 134 PHE A N 1
ATOM 1053 C CA . PHE A 1 134 ? -14.147 0.538 11.055 1.00 95.00 134 PHE A CA 1
ATOM 1054 C C . PHE A 1 134 ? -12.986 1.426 11.512 1.00 95.00 134 PHE A C 1
ATOM 1056 O O . PHE A 1 134 ? -11.918 1.359 10.920 1.00 95.00 134 PHE A O 1
ATOM 1063 N N . ILE A 1 135 ? -13.135 2.229 12.572 1.00 92.44 135 ILE A N 1
ATOM 1064 C CA . ILE A 1 135 ? -12.038 3.097 13.037 1.00 92.44 135 ILE A CA 1
ATOM 1065 C C . ILE A 1 135 ? -10.872 2.300 13.646 1.00 92.44 135 ILE A C 1
ATOM 1067 O O . ILE A 1 135 ? -9.717 2.663 13.433 1.00 92.44 135 ILE A O 1
ATOM 1071 N N . LEU A 1 136 ? -11.145 1.179 14.327 1.00 90.94 136 LEU A N 1
ATOM 1072 C CA . LEU A 1 136 ? -10.094 0.261 14.790 1.00 90.94 136 LEU A CA 1
ATOM 1073 C C . LEU A 1 136 ? -9.387 -0.406 13.607 1.00 90.94 136 LEU A C 1
ATOM 1075 O O . LEU A 1 136 ? -8.159 -0.491 13.570 1.00 90.94 136 LEU A O 1
ATOM 1079 N N . PHE A 1 137 ? -10.159 -0.811 12.599 1.00 94.19 137 PHE A N 1
ATOM 1080 C CA . PHE A 1 137 ? -9.618 -1.353 11.360 1.00 94.19 137 PHE A CA 1
ATOM 1081 C C . PHE A 1 137 ? -8.760 -0.329 10.605 1.00 94.19 137 PHE A C 1
ATOM 1083 O O . PHE A 1 137 ? -7.683 -0.663 10.114 1.00 94.19 137 PHE A O 1
ATOM 1090 N N . LEU A 1 138 ? -9.201 0.930 10.551 1.00 95.12 138 LEU A N 1
ATOM 1091 C CA . LEU A 1 138 ? -8.482 2.045 9.939 1.00 95.12 138 LEU A CA 1
ATOM 1092 C C . LEU A 1 138 ? -7.149 2.305 10.643 1.00 95.12 138 LEU A C 1
ATOM 1094 O O . LEU A 1 138 ? -6.139 2.500 9.971 1.00 95.12 138 LEU A O 1
ATOM 1098 N N . LEU A 1 139 ? -7.132 2.252 11.976 1.00 91.44 139 LEU A N 1
ATOM 1099 C CA . LEU A 1 139 ? -5.915 2.398 12.772 1.00 91.44 139 LEU A CA 1
ATOM 1100 C C . LEU A 1 139 ? -4.897 1.292 12.455 1.00 91.44 139 LEU A C 1
ATOM 1102 O O . LEU A 1 139 ? -3.742 1.592 12.151 1.00 91.44 139 LEU A O 1
ATOM 1106 N N . ARG A 1 140 ? -5.330 0.023 12.449 1.00 91.75 140 ARG A N 1
ATOM 1107 C CA . ARG A 1 140 ? -4.473 -1.113 12.061 1.00 91.75 140 ARG A CA 1
ATOM 1108 C C . ARG A 1 140 ? -4.002 -1.003 10.616 1.00 91.75 140 ARG A C 1
ATOM 1110 O O . ARG A 1 140 ? -2.827 -1.216 10.337 1.00 91.75 140 ARG A O 1
ATOM 1117 N N . SER A 1 141 ? -4.895 -0.608 9.715 1.00 95.81 141 SER A N 1
ATOM 1118 C CA . SER A 1 141 ? -4.565 -0.403 8.306 1.00 95.81 141 SER A CA 1
ATOM 1119 C C . SER A 1 141 ? -3.521 0.689 8.118 1.00 95.81 141 SER A C 1
ATOM 1121 O O . SER A 1 141 ? -2.635 0.534 7.287 1.00 95.81 141 SER A O 1
ATOM 1123 N N . ARG A 1 142 ? -3.595 1.784 8.889 1.00 95.00 142 ARG A N 1
ATOM 1124 C CA . ARG A 1 142 ? -2.611 2.867 8.810 1.00 95.00 142 ARG A CA 1
ATOM 1125 C C . ARG A 1 142 ? -1.235 2.397 9.257 1.00 95.00 142 ARG A C 1
ATOM 1127 O O . ARG A 1 142 ? -0.264 2.683 8.572 1.00 95.00 142 ARG A O 1
ATOM 1134 N N . PHE A 1 143 ? -1.173 1.626 10.341 1.00 92.31 143 PHE A N 1
ATOM 1135 C CA . PHE A 1 143 ? 0.076 1.026 10.801 1.00 92.31 143 PHE A CA 1
ATOM 1136 C C . PHE A 1 143 ? 0.697 0.115 9.728 1.00 92.31 143 PHE A C 1
ATOM 1138 O O . PHE A 1 143 ? 1.870 0.262 9.397 1.00 92.31 143 PHE A O 1
ATOM 1145 N N . LEU A 1 144 ? -0.102 -0.785 9.138 1.00 94.75 144 LEU A N 1
ATOM 1146 C CA . LEU A 1 144 ? 0.362 -1.668 8.062 1.00 94.75 144 LEU A CA 1
ATOM 1147 C C . LEU A 1 144 ? 0.802 -0.882 6.823 1.00 94.75 144 LEU A C 1
ATOM 1149 O O . LEU A 1 144 ? 1.842 -1.184 6.247 1.00 94.75 144 LEU A O 1
ATOM 1153 N N . PHE A 1 145 ? 0.037 0.138 6.435 1.00 97.50 145 PHE A N 1
ATOM 1154 C CA . PHE A 1 145 ? 0.367 1.000 5.306 1.00 97.50 145 PHE A CA 1
ATOM 1155 C C . PHE A 1 145 ? 1.700 1.715 5.530 1.00 97.50 145 PHE A C 1
ATOM 1157 O O . PHE A 1 145 ? 2.581 1.641 4.682 1.00 97.50 145 PHE A O 1
ATOM 1164 N N . ASP A 1 146 ? 1.879 2.350 6.689 1.00 95.69 146 ASP A N 1
ATOM 1165 C CA . ASP A 1 146 ? 3.103 3.085 6.990 1.00 95.69 146 ASP A CA 1
ATOM 1166 C C . ASP A 1 146 ? 4.322 2.161 7.072 1.00 95.69 146 ASP A C 1
ATOM 1168 O O . ASP A 1 146 ? 5.411 2.584 6.707 1.00 95.69 146 ASP A O 1
ATOM 1172 N N . GLN A 1 147 ? 4.179 0.915 7.524 1.00 94.31 147 GLN A N 1
ATOM 1173 C CA . GLN A 1 147 ? 5.313 -0.005 7.644 1.00 94.31 147 GLN A CA 1
ATOM 1174 C C . GLN A 1 147 ? 5.639 -0.753 6.340 1.00 94.31 147 GLN A C 1
ATOM 1176 O O . GLN A 1 147 ? 6.815 -0.970 6.042 1.00 94.31 147 GLN A O 1
ATOM 1181 N N . PHE A 1 148 ? 4.628 -1.177 5.580 1.00 97.12 148 PHE A N 1
ATOM 1182 C CA . PHE A 1 148 ? 4.788 -2.158 4.498 1.00 97.12 148 PHE A CA 1
ATOM 1183 C C . PHE A 1 148 ? 4.483 -1.620 3.096 1.00 97.12 148 PHE A C 1
ATOM 1185 O O . PHE A 1 148 ? 4.727 -2.333 2.122 1.00 97.12 148 PHE A O 1
ATOM 1192 N N . ILE A 1 149 ? 3.997 -0.385 2.970 1.00 98.38 149 ILE A N 1
ATOM 1193 C CA . ILE A 1 149 ? 3.813 0.283 1.678 1.00 98.38 149 ILE A CA 1
ATOM 1194 C C . ILE A 1 149 ? 4.875 1.372 1.519 1.00 98.38 149 ILE A C 1
ATOM 1196 O O . ILE A 1 149 ? 5.181 2.107 2.460 1.00 98.38 149 ILE A O 1
ATOM 1200 N N . ILE A 1 150 ? 5.458 1.469 0.322 1.00 98.06 150 ILE A N 1
ATOM 1201 C CA . ILE A 1 150 ? 6.475 2.485 0.030 1.00 98.06 150 ILE A CA 1
ATOM 1202 C C . ILE A 1 150 ? 5.952 3.915 0.218 1.00 98.06 150 ILE A C 1
ATOM 1204 O O . ILE A 1 150 ? 4.766 4.215 0.051 1.00 98.06 150 ILE A O 1
ATOM 1208 N N . LYS A 1 151 ? 6.881 4.820 0.509 1.00 96.88 151 LYS A N 1
ATOM 1209 C CA . LYS A 1 151 ? 6.648 6.251 0.727 1.00 96.88 151 LYS A CA 1
ATOM 1210 C C . LYS A 1 151 ? 7.812 7.071 0.192 1.00 96.88 151 LYS A C 1
ATOM 1212 O O . LYS A 1 151 ? 8.887 6.531 -0.075 1.00 96.88 151 LYS A O 1
ATOM 1217 N N . ARG A 1 152 ? 7.577 8.365 -0.028 1.00 96.44 152 ARG A N 1
ATOM 1218 C CA . ARG A 1 152 ? 8.642 9.302 -0.393 1.00 96.44 152 ARG A CA 1
ATOM 1219 C C . ARG A 1 152 ? 9.319 9.761 0.886 1.00 96.44 152 ARG A C 1
ATOM 1221 O O . ARG A 1 152 ? 8.625 10.156 1.810 1.00 96.44 152 ARG A O 1
ATOM 1228 N N . GLU A 1 153 ? 10.634 9.697 0.937 1.00 95.69 153 GLU A N 1
ATOM 1229 C CA . GLU A 1 153 ? 11.451 10.106 2.072 1.00 95.69 153 GLU A CA 1
ATOM 1230 C C . GLU A 1 153 ? 12.299 11.310 1.700 1.00 95.69 153 GLU A C 1
ATOM 1232 O O . GLU A 1 153 ? 12.919 11.300 0.644 1.00 95.69 153 GLU A O 1
ATOM 1237 N N . TYR A 1 154 ? 12.359 12.296 2.587 1.00 94.62 154 TYR A N 1
ATOM 1238 C CA . TYR A 1 154 ? 13.228 13.462 2.490 1.00 94.62 154 TYR A CA 1
ATOM 1239 C C . TYR A 1 154 ? 14.086 13.499 3.753 1.00 94.62 154 TYR A C 1
ATOM 1241 O O . TYR A 1 154 ? 13.558 13.704 4.850 1.00 94.62 154 TYR A O 1
ATOM 1249 N N . ALA A 1 155 ? 15.383 13.240 3.612 1.00 92.25 155 ALA A N 1
ATOM 1250 C CA . ALA A 1 155 ? 16.335 13.256 4.718 1.00 92.25 155 ALA A CA 1
ATOM 1251 C C . ALA A 1 155 ? 17.121 14.574 4.721 1.00 92.25 155 ALA A C 1
ATOM 1253 O O . ALA A 1 155 ? 17.678 14.972 3.698 1.00 92.25 155 ALA A O 1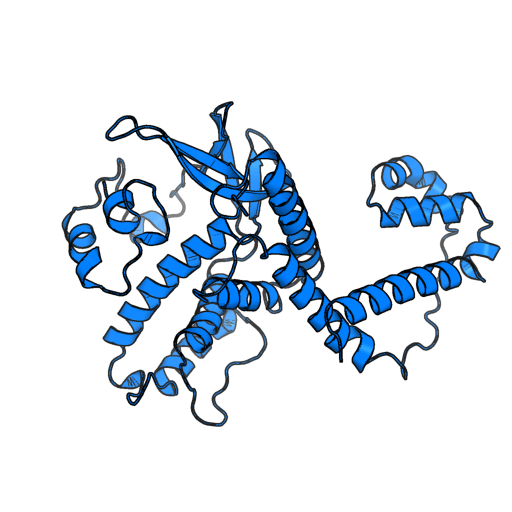
ATOM 1254 N N . GLY A 1 156 ? 17.182 15.243 5.874 1.00 89.88 156 GLY A N 1
ATOM 1255 C CA . GLY A 1 156 ? 17.836 16.544 6.011 1.00 89.88 156 GLY A CA 1
ATOM 1256 C C . GLY A 1 156 ? 17.245 17.575 5.046 1.00 89.88 156 GLY A C 1
ATOM 1257 O O . GLY A 1 156 ? 16.041 17.822 5.068 1.00 89.88 156 GLY A O 1
ATOM 1258 N N . ASP A 1 157 ? 18.098 18.137 4.190 1.00 87.69 157 ASP A N 1
ATOM 1259 C CA . ASP A 1 157 ? 17.732 19.172 3.215 1.00 87.69 157 ASP A CA 1
ATOM 1260 C C . ASP A 1 157 ? 17.373 18.609 1.820 1.00 87.69 157 ASP A C 1
ATOM 1262 O O . ASP A 1 157 ? 17.318 19.363 0.846 1.00 87.69 157 ASP A O 1
ATOM 1266 N N . ASP A 1 158 ? 17.146 17.294 1.688 1.00 88.19 158 ASP A N 1
ATOM 1267 C CA . ASP A 1 158 ? 16.723 16.679 0.422 1.00 88.19 158 ASP A CA 1
ATOM 1268 C C . ASP A 1 158 ? 15.364 17.232 -0.047 1.00 88.19 158 ASP A C 1
ATOM 1270 O O . ASP A 1 158 ? 14.355 17.147 0.655 1.00 88.19 158 ASP A O 1
ATOM 1274 N N . GLN A 1 159 ? 15.337 17.789 -1.260 1.00 87.12 159 GLN A N 1
ATOM 1275 C CA . GLN A 1 159 ? 14.141 18.373 -1.876 1.00 87.12 159 GLN A CA 1
ATOM 1276 C C . GLN A 1 159 ? 13.464 17.439 -2.880 1.00 87.12 159 GLN A C 1
ATOM 1278 O O . GLN A 1 159 ? 12.262 17.558 -3.113 1.00 87.12 159 GLN A O 1
ATOM 1283 N N . GLU A 1 160 ? 14.216 16.509 -3.466 1.00 87.62 160 GLU A N 1
ATOM 1284 C CA . GLU A 1 160 ? 13.694 15.583 -4.469 1.00 87.62 160 GLU A CA 1
ATOM 1285 C C . GLU A 1 160 ? 13.015 14.406 -3.775 1.00 87.62 160 GLU A C 1
ATOM 1287 O O . GLU A 1 160 ? 11.947 13.944 -4.190 1.00 87.62 160 GLU A O 1
ATOM 1292 N N . GLY A 1 161 ? 13.618 13.939 -2.687 1.00 91.38 161 GLY A N 1
ATOM 1293 C CA . GLY A 1 161 ? 13.207 12.760 -1.956 1.00 91.38 161 GLY A CA 1
ATOM 1294 C C . GLY A 1 161 ? 13.561 11.460 -2.677 1.00 91.38 161 GLY A C 1
ATOM 1295 O O . GLY A 1 161 ? 13.854 11.411 -3.875 1.00 91.38 161 GLY A O 1
ATOM 1296 N N . VAL A 1 162 ? 13.462 10.351 -1.956 1.00 94.69 162 VAL A N 1
ATOM 1297 C CA . VAL A 1 162 ? 13.722 8.998 -2.464 1.00 94.69 162 VAL A CA 1
ATOM 1298 C C . VAL A 1 162 ? 12.585 8.052 -2.103 1.00 94.69 162 VAL A C 1
ATOM 1300 O O . VAL A 1 162 ? 11.831 8.300 -1.166 1.00 94.69 162 VAL A O 1
ATOM 1303 N N . TRP A 1 163 ? 12.407 6.969 -2.861 1.00 96.81 163 TRP A N 1
ATOM 1304 C CA . TRP A 1 163 ? 11.505 5.904 -2.417 1.00 96.81 163 TRP A CA 1
ATOM 1305 C C . TRP A 1 163 ? 12.122 5.182 -1.225 1.00 96.81 163 TRP A C 1
ATOM 1307 O O . TRP A 1 163 ? 13.288 4.793 -1.286 1.00 96.81 163 TRP A O 1
ATOM 1317 N N . SER A 1 164 ? 11.338 4.954 -0.174 1.00 97.12 164 SER A N 1
ATOM 1318 C CA . SER A 1 164 ? 11.778 4.148 0.958 1.00 97.12 164 SER A CA 1
ATOM 1319 C C . SER A 1 164 ? 10.683 3.245 1.514 1.00 97.12 164 SER A C 1
ATOM 1321 O O . SER A 1 164 ? 9.483 3.462 1.317 1.00 97.12 164 SER A O 1
ATOM 1323 N N . LEU A 1 165 ? 11.133 2.195 2.201 1.00 97.75 165 LEU A N 1
ATOM 1324 C CA . LEU A 1 165 ? 10.315 1.223 2.915 1.00 97.75 165 LEU A CA 1
ATOM 1325 C C . LEU A 1 165 ? 10.884 1.094 4.333 1.00 97.75 165 LEU A C 1
ATOM 1327 O O . LEU A 1 165 ? 11.768 0.272 4.596 1.00 97.75 165 LEU A O 1
ATOM 1331 N N . LYS A 1 166 ? 10.425 1.986 5.217 1.00 96.44 166 LYS A N 1
ATOM 1332 C CA . LYS A 1 166 ? 10.927 2.139 6.588 1.00 96.44 166 LYS A CA 1
ATOM 1333 C C . LYS A 1 166 ? 9.836 1.962 7.637 1.00 96.44 166 LYS A C 1
ATOM 1335 O O . LYS A 1 166 ? 8.717 2.451 7.471 1.00 96.44 166 LYS A O 1
ATOM 1340 N N . GLU A 1 167 ? 10.213 1.368 8.760 1.00 94.19 167 GLU A N 1
ATOM 1341 C CA . GLU A 1 167 ? 9.382 1.184 9.944 1.00 94.19 167 GLU A CA 1
ATOM 1342 C C . GLU A 1 167 ? 9.787 2.147 11.066 1.00 94.19 167 GLU A C 1
ATOM 1344 O O . GLU A 1 167 ? 10.955 2.524 11.196 1.00 94.19 167 GLU A O 1
ATOM 1349 N N . LEU A 1 168 ? 8.810 2.542 11.884 1.00 92.44 168 LEU A N 1
ATOM 1350 C CA . LEU A 1 168 ? 9.058 3.310 13.098 1.00 92.44 168 LEU A CA 1
ATOM 1351 C C . LEU A 1 168 ? 9.592 2.368 14.183 1.00 92.44 168 LEU A C 1
ATOM 1353 O O . LEU A 1 168 ? 8.908 1.435 14.596 1.00 92.44 168 LEU A O 1
ATOM 1357 N N . CYS A 1 169 ? 10.796 2.640 14.665 1.00 91.25 169 CYS A N 1
ATOM 1358 C CA . CYS A 1 169 ? 11.435 1.935 15.766 1.00 91.25 169 CYS A CA 1
ATOM 1359 C C . CYS A 1 169 ? 11.522 2.828 17.007 1.00 91.25 169 CYS A C 1
ATOM 1361 O O . CYS A 1 169 ? 11.476 4.059 16.934 1.00 91.25 169 CYS A O 1
ATOM 1363 N N . THR A 1 170 ? 11.709 2.198 18.167 1.00 89.56 170 THR A N 1
ATOM 1364 C CA . THR A 1 170 ? 11.994 2.909 19.416 1.00 89.56 170 THR A CA 1
ATOM 1365 C C . THR A 1 170 ? 13.195 2.315 20.128 1.00 89.56 170 THR A C 1
ATOM 1367 O O . THR A 1 170 ? 13.309 1.094 20.221 1.00 89.56 170 THR A O 1
ATOM 1370 N N . ALA A 1 171 ? 14.041 3.173 20.694 1.00 85.94 171 ALA A N 1
ATOM 1371 C CA . ALA A 1 171 ? 15.133 2.792 21.585 1.00 85.94 171 ALA A CA 1
ATOM 1372 C C . ALA A 1 171 ? 14.971 3.458 22.958 1.00 85.94 171 ALA A C 1
ATOM 1374 O O . ALA A 1 171 ? 14.455 4.571 23.058 1.00 85.94 171 ALA A O 1
ATOM 1375 N N . GLY A 1 172 ? 15.454 2.800 24.014 1.00 85.06 172 GLY A N 1
ATOM 1376 C CA . GLY A 1 172 ? 15.327 3.273 25.397 1.00 85.06 172 GLY A CA 1
ATOM 1377 C C . GLY A 1 172 ? 13.970 2.951 26.038 1.00 85.06 172 GLY A C 1
ATOM 1378 O O . GLY A 1 172 ? 13.125 2.292 25.440 1.00 85.06 172 GLY A O 1
ATOM 1379 N N . ALA A 1 173 ? 13.774 3.410 27.276 1.00 79.19 173 ALA A N 1
ATOM 1380 C CA . ALA A 1 173 ? 12.572 3.159 28.073 1.00 79.19 173 ALA A CA 1
ATOM 1381 C C . ALA A 1 173 ? 12.133 4.418 28.840 1.00 79.19 173 ALA A C 1
ATOM 1383 O O . ALA A 1 173 ? 12.953 5.297 29.136 1.00 79.19 173 ALA A O 1
ATOM 1384 N N . GLY A 1 174 ? 10.839 4.502 29.165 1.00 78.38 174 GLY A N 1
ATOM 1385 C CA . GLY A 1 174 ? 10.249 5.630 29.889 1.00 78.38 174 GLY A CA 1
ATOM 1386 C C . GLY A 1 174 ? 10.535 6.975 29.212 1.00 78.38 174 GLY A C 1
ATOM 1387 O O . GLY A 1 174 ? 10.451 7.102 27.994 1.00 78.38 174 GLY A O 1
ATOM 1388 N N . TYR A 1 175 ? 10.944 7.977 29.994 1.00 75.38 175 TYR A N 1
ATOM 1389 C CA . TYR A 1 175 ? 11.248 9.328 29.497 1.00 75.38 175 TYR A CA 1
ATOM 1390 C C . TYR A 1 175 ? 12.456 9.405 28.543 1.00 75.38 175 TYR A C 1
ATOM 1392 O O . TYR A 1 175 ? 12.650 10.417 27.876 1.00 75.38 175 TYR A O 1
ATOM 1400 N N . LYS A 1 176 ? 13.290 8.356 28.471 1.00 79.69 176 LYS A N 1
ATOM 1401 C CA . LYS A 1 176 ? 14.438 8.281 27.549 1.00 79.69 176 LYS A CA 1
ATOM 1402 C C . LYS A 1 176 ? 14.089 7.620 26.218 1.00 79.69 176 LYS A C 1
ATOM 1404 O O . LYS A 1 176 ? 14.977 7.479 25.377 1.00 79.69 176 LYS A O 1
ATOM 1409 N N . LYS A 1 177 ? 12.843 7.171 26.043 1.00 83.06 177 LYS A N 1
ATOM 1410 C CA . LYS A 1 177 ? 12.404 6.491 24.830 1.00 83.06 177 LYS A CA 1
ATOM 1411 C C . LYS A 1 177 ? 12.446 7.452 23.646 1.00 83.06 177 LYS A C 1
ATOM 1413 O O . LYS A 1 177 ? 11.867 8.533 23.690 1.00 83.06 177 LYS A O 1
ATOM 1418 N N . LYS A 1 178 ? 13.156 7.057 22.594 1.00 84.88 178 LYS A N 1
ATOM 1419 C CA . LYS A 1 178 ? 13.362 7.850 21.381 1.00 84.88 178 LYS A CA 1
ATOM 1420 C C . LYS A 1 178 ? 12.877 7.078 20.172 1.00 84.88 178 LYS A C 1
ATOM 1422 O O . LYS A 1 178 ? 13.182 5.895 20.033 1.00 84.88 178 LYS A O 1
ATOM 1427 N N . ALA A 1 179 ? 12.145 7.772 19.314 1.00 88.62 179 ALA A N 1
ATOM 1428 C CA . ALA A 1 179 ? 11.676 7.259 18.042 1.00 88.62 179 ALA A CA 1
ATOM 1429 C C . ALA A 1 179 ? 12.734 7.475 16.957 1.00 88.62 179 ALA A C 1
ATOM 1431 O O . ALA A 1 179 ? 13.411 8.504 16.953 1.00 88.62 179 ALA A O 1
ATOM 1432 N N . TYR A 1 180 ? 12.863 6.521 16.047 1.00 92.25 180 TYR A N 1
ATOM 1433 C CA . TYR A 1 180 ? 13.713 6.632 14.867 1.00 92.25 180 TYR A CA 1
ATOM 1434 C C . TYR A 1 180 ? 13.172 5.729 13.755 1.00 92.25 180 TYR A C 1
ATOM 1436 O O . TYR A 1 180 ? 12.364 4.842 14.021 1.00 92.25 180 TYR A O 1
ATOM 1444 N N . TYR A 1 181 ? 13.610 5.939 12.518 1.00 94.50 181 TYR A N 1
ATOM 1445 C CA . TYR A 1 181 ? 13.213 5.114 11.380 1.00 94.50 181 TYR A CA 1
ATOM 1446 C C . TYR A 1 181 ? 14.365 4.241 10.892 1.00 94.50 181 TYR A C 1
ATOM 1448 O O . TYR A 1 181 ? 15.482 4.722 10.693 1.00 94.50 181 TYR A O 1
ATOM 1456 N N . ALA A 1 182 ? 14.054 2.970 10.656 1.00 94.69 182 ALA A N 1
ATOM 1457 C CA . ALA A 1 182 ? 14.948 1.973 10.074 1.00 94.69 182 ALA A CA 1
ATOM 1458 C C . ALA A 1 182 ? 14.246 1.270 8.909 1.00 94.69 182 ALA A C 1
ATOM 1460 O O . ALA A 1 182 ? 13.025 1.359 8.776 1.00 94.69 182 ALA A O 1
ATOM 1461 N N . ASN A 1 183 ? 14.994 0.566 8.063 1.00 96.06 183 ASN A N 1
ATOM 1462 C CA . ASN A 1 183 ? 14.394 -0.228 6.990 1.00 96.06 183 ASN A CA 1
ATOM 1463 C C . ASN A 1 183 ? 13.432 -1.273 7.570 1.00 96.06 183 ASN A C 1
ATOM 1465 O O . ASN A 1 183 ? 13.763 -1.955 8.540 1.00 96.06 183 ASN A O 1
ATOM 1469 N N . THR A 1 184 ? 12.248 -1.404 6.966 1.00 95.88 184 THR A N 1
ATOM 1470 C CA . THR A 1 184 ? 11.243 -2.388 7.381 1.00 95.88 184 THR A CA 1
ATOM 1471 C C . THR A 1 184 ? 11.849 -3.786 7.386 1.00 95.88 184 THR A C 1
ATOM 1473 O O . THR A 1 184 ? 12.366 -4.252 6.364 1.00 95.88 184 THR A O 1
ATOM 1476 N N . ARG A 1 185 ? 11.781 -4.460 8.538 1.00 94.38 185 ARG A N 1
ATOM 1477 C CA . ARG A 1 185 ? 12.434 -5.755 8.752 1.00 94.38 185 ARG A CA 1
ATOM 1478 C C . ARG A 1 185 ? 11.575 -6.896 8.206 1.00 94.38 185 ARG A C 1
ATOM 1480 O O . ARG A 1 185 ? 10.657 -7.374 8.867 1.00 94.38 185 ARG A O 1
ATOM 1487 N N . LEU A 1 186 ? 11.908 -7.366 7.005 1.00 95.38 186 LEU A N 1
ATOM 1488 C CA . LEU A 1 186 ? 11.262 -8.500 6.328 1.00 95.38 186 LEU A CA 1
ATOM 1489 C C . LEU A 1 186 ? 11.968 -9.827 6.666 1.00 95.38 186 LEU A C 1
ATOM 1491 O O . LEU A 1 186 ? 12.526 -10.496 5.793 1.00 95.38 186 LEU A O 1
ATOM 1495 N N . ARG A 1 187 ? 11.986 -10.178 7.957 1.00 94.12 187 ARG A N 1
ATOM 1496 C CA . ARG A 1 187 ? 12.757 -11.309 8.501 1.00 94.12 187 ARG A CA 1
ATOM 1497 C C . ARG A 1 187 ? 11.885 -12.457 8.997 1.00 94.12 187 ARG A C 1
ATOM 1499 O O . ARG A 1 187 ? 10.808 -12.215 9.545 1.00 94.12 187 ARG A O 1
ATOM 1506 N N . TYR A 1 188 ? 12.389 -13.677 8.869 1.00 94.12 188 TYR A N 1
ATOM 1507 C CA . TYR A 1 188 ? 11.883 -14.820 9.619 1.00 94.12 188 TYR A CA 1
ATOM 1508 C C . TYR A 1 188 ? 12.363 -14.765 11.072 1.00 94.12 188 TYR A C 1
ATOM 1510 O O . TYR A 1 188 ? 13.264 -13.999 11.439 1.00 94.12 188 TYR A O 1
ATOM 1518 N N . GLU A 1 189 ? 11.742 -15.576 11.923 1.00 89.94 189 GLU A N 1
ATOM 1519 C CA . GLU A 1 189 ? 12.212 -15.748 13.291 1.00 89.94 189 GLU A CA 1
ATOM 1520 C C . GLU A 1 189 ? 13.662 -16.263 13.292 1.00 89.94 189 GLU A C 1
ATOM 1522 O O . GLU A 1 189 ? 14.030 -17.117 12.489 1.00 89.94 189 GLU A O 1
ATOM 1527 N N . ASN A 1 190 ? 14.499 -15.718 14.179 1.00 90.56 190 ASN A N 1
ATOM 1528 C CA . ASN A 1 190 ? 15.919 -16.074 14.326 1.00 90.56 190 ASN A CA 1
ATOM 1529 C C . ASN A 1 190 ? 16.813 -15.820 13.096 1.00 90.56 190 ASN A C 1
ATOM 1531 O O . ASN A 1 190 ? 17.952 -16.285 13.046 1.00 90.56 190 ASN A O 1
ATOM 1535 N N . GLU A 1 191 ? 16.342 -15.050 12.117 1.00 94.69 191 GLU A N 1
ATOM 1536 C CA . GLU A 1 191 ? 17.125 -14.733 10.930 1.00 94.69 191 GLU A CA 1
ATOM 1537 C C . GLU A 1 191 ? 18.095 -13.559 11.147 1.00 94.69 191 GLU A C 1
ATOM 1539 O O . GLU A 1 191 ? 17.736 -12.500 11.673 1.00 94.69 191 GLU A O 1
ATOM 1544 N N . TRP A 1 192 ? 19.338 -13.735 10.690 1.00 92.19 192 TRP A N 1
ATOM 1545 C CA . TRP A 1 192 ? 20.384 -12.715 10.754 1.00 92.19 192 TRP A CA 1
ATOM 1546 C C . TRP A 1 192 ? 20.116 -11.540 9.808 1.00 92.19 192 TRP A C 1
ATOM 1548 O O . TRP A 1 192 ? 19.644 -11.716 8.687 1.00 92.19 192 TRP A O 1
ATOM 1558 N N . GLU A 1 193 ? 20.521 -10.339 10.224 1.00 91.12 193 GLU A N 1
ATOM 1559 C CA . GLU A 1 193 ? 20.328 -9.095 9.465 1.00 91.12 193 GLU A CA 1
ATOM 1560 C C . GLU A 1 193 ? 20.851 -9.150 8.037 1.00 91.12 193 GLU A C 1
ATOM 1562 O O . GLU A 1 193 ? 20.110 -8.881 7.096 1.00 91.12 193 GLU A O 1
ATOM 1567 N N . LYS A 1 194 ? 22.087 -9.615 7.853 1.00 92.06 194 LYS A N 1
ATOM 1568 C CA . LYS A 1 194 ? 22.680 -9.781 6.521 1.00 92.06 194 LYS A CA 1
ATOM 1569 C C . LYS A 1 194 ? 21.840 -10.648 5.569 1.00 92.06 194 LYS A C 1
ATOM 1571 O O . LYS A 1 194 ? 21.954 -10.476 4.361 1.00 92.06 194 LYS A O 1
ATOM 1576 N N . THR A 1 195 ? 21.027 -11.563 6.102 1.00 91.19 195 THR A N 1
ATOM 1577 C CA . THR A 1 195 ? 20.197 -12.484 5.318 1.00 91.19 195 THR A CA 1
ATOM 1578 C C . THR A 1 195 ? 18.897 -11.822 4.864 1.00 91.19 195 THR A C 1
ATOM 1580 O O . THR A 1 195 ? 18.512 -11.985 3.711 1.00 91.19 195 THR A O 1
ATOM 1583 N N . TYR A 1 196 ? 18.232 -11.049 5.731 1.00 92.69 196 TYR A N 1
ATOM 1584 C CA . TYR A 1 196 ? 16.934 -10.446 5.401 1.00 92.69 196 TYR A CA 1
ATOM 1585 C C . TYR A 1 196 ? 17.032 -9.049 4.780 1.00 92.69 196 TYR A C 1
ATOM 1587 O O . TYR A 1 196 ? 16.098 -8.622 4.101 1.00 92.69 196 TYR A O 1
ATOM 1595 N N . THR A 1 197 ? 18.134 -8.320 4.991 1.00 92.81 197 THR A N 1
ATOM 1596 C CA . THR A 1 197 ? 18.321 -6.957 4.461 1.00 92.81 197 THR A CA 1
ATOM 1597 C C . THR A 1 197 ? 18.087 -6.849 2.945 1.00 92.81 197 THR A C 1
ATOM 1599 O O . THR A 1 197 ? 17.426 -5.889 2.534 1.00 92.81 197 THR A O 1
ATOM 1602 N N . PRO A 1 198 ? 18.523 -7.808 2.096 1.00 96.19 198 PRO A N 1
ATOM 1603 C CA . PRO A 1 198 ? 18.213 -7.784 0.665 1.00 96.19 198 PRO A CA 1
ATOM 1604 C C . PRO A 1 198 ? 16.711 -7.750 0.343 1.00 96.19 198 PRO A C 1
ATOM 1606 O O . PRO A 1 198 ? 16.313 -7.015 -0.560 1.00 96.19 198 PRO A O 1
ATOM 1609 N N . ARG A 1 199 ? 15.861 -8.430 1.130 1.00 96.88 199 ARG A N 1
ATOM 1610 C CA . ARG A 1 199 ? 14.408 -8.495 0.879 1.00 96.88 199 ARG A CA 1
ATOM 1611 C C . ARG A 1 199 ? 13.732 -7.133 0.959 1.00 96.88 199 ARG A C 1
ATOM 1613 O O . ARG A 1 199 ? 12.792 -6.863 0.218 1.00 96.88 199 ARG A O 1
ATOM 1620 N N . ASN A 1 200 ? 14.204 -6.249 1.844 1.00 97.25 200 ASN A N 1
ATOM 1621 C CA . ASN A 1 200 ? 13.688 -4.879 1.906 1.00 97.25 200 ASN A CA 1
ATOM 1622 C C . ASN A 1 200 ? 13.943 -4.144 0.582 1.00 97.25 200 ASN A C 1
ATOM 1624 O O . ASN A 1 200 ? 13.037 -3.502 0.056 1.00 97.25 200 ASN A O 1
ATOM 1628 N N . LYS A 1 201 ? 15.147 -4.294 0.017 1.00 96.25 201 LYS A N 1
ATOM 1629 C CA . LYS A 1 201 ? 15.524 -3.678 -1.258 1.00 96.25 201 LYS A CA 1
ATOM 1630 C C . LYS A 1 201 ? 14.721 -4.253 -2.425 1.00 96.25 201 LYS A C 1
ATOM 1632 O O . LYS A 1 201 ? 14.243 -3.484 -3.253 1.00 96.25 201 LYS A O 1
ATOM 1637 N N . GLU A 1 202 ? 14.540 -5.570 -2.474 1.00 97.12 202 GLU A N 1
ATOM 1638 C CA . GLU A 1 202 ? 13.703 -6.241 -3.480 1.00 97.12 202 GLU A CA 1
ATOM 1639 C C . GLU A 1 202 ? 12.255 -5.741 -3.418 1.00 97.12 202 GLU A C 1
ATOM 1641 O O . GLU A 1 202 ? 11.704 -5.291 -4.423 1.00 97.12 202 GLU A O 1
ATOM 1646 N N . CYS A 1 203 ? 11.677 -5.710 -2.214 1.00 98.19 203 CYS A N 1
ATOM 1647 C CA . CYS A 1 203 ? 10.327 -5.212 -1.970 1.00 98.19 203 CYS A CA 1
ATOM 1648 C C . CYS A 1 203 ? 10.170 -3.732 -2.362 1.00 98.19 203 CYS A C 1
ATOM 1650 O O . CYS A 1 203 ? 9.212 -3.353 -3.039 1.00 98.19 203 CYS A O 1
ATOM 1652 N N . LEU A 1 204 ? 11.144 -2.894 -1.996 1.00 98.00 204 LEU A N 1
ATOM 1653 C CA . LEU A 1 204 ? 11.193 -1.489 -2.390 1.00 98.00 204 LEU A CA 1
ATOM 1654 C C . LEU A 1 204 ? 11.210 -1.342 -3.917 1.00 98.00 204 LEU A C 1
ATOM 1656 O O . LEU A 1 204 ? 10.499 -0.490 -4.449 1.00 98.00 204 LEU A O 1
ATOM 1660 N N . MET A 1 205 ? 11.988 -2.164 -4.628 1.00 96.81 205 MET A N 1
ATOM 1661 C CA . MET A 1 205 ? 12.095 -2.116 -6.090 1.00 96.81 205 MET A CA 1
ATOM 1662 C C . MET A 1 205 ? 10.779 -2.484 -6.780 1.00 96.81 205 MET A C 1
ATOM 1664 O O . MET A 1 205 ? 10.313 -1.711 -7.620 1.00 96.81 205 MET A O 1
ATOM 1668 N N . ILE A 1 206 ? 10.150 -3.606 -6.416 1.00 97.56 206 ILE A N 1
ATOM 1669 C CA . ILE A 1 206 ? 8.895 -4.039 -7.051 1.00 97.56 206 ILE A CA 1
ATOM 1670 C C . ILE A 1 206 ? 7.734 -3.088 -6.737 1.00 97.56 206 ILE A C 1
ATOM 1672 O O . ILE A 1 206 ? 6.980 -2.712 -7.635 1.00 97.56 206 ILE A O 1
ATOM 1676 N N . GLN A 1 207 ? 7.628 -2.592 -5.500 1.00 98.25 207 GLN A N 1
ATOM 1677 C CA . GLN A 1 207 ? 6.617 -1.590 -5.161 1.00 98.25 207 GLN A CA 1
ATOM 1678 C C . GLN A 1 207 ? 6.872 -0.250 -5.862 1.00 98.25 207 GLN A C 1
ATOM 1680 O O . GLN A 1 207 ? 5.923 0.411 -6.287 1.00 98.25 207 GLN A O 1
ATOM 1685 N N . SER A 1 208 ? 8.136 0.147 -6.044 1.00 96.44 208 SER A N 1
ATOM 1686 C CA . SER A 1 208 ? 8.477 1.339 -6.832 1.00 96.44 208 SER A CA 1
ATOM 1687 C C . SER A 1 208 ? 8.044 1.172 -8.287 1.00 96.44 208 SER A C 1
ATOM 1689 O O . SER A 1 208 ? 7.450 2.093 -8.849 1.00 96.44 208 SER A O 1
ATOM 1691 N N . ALA A 1 209 ? 8.271 -0.009 -8.877 1.00 95.00 209 ALA A N 1
ATOM 1692 C CA . ALA A 1 209 ? 7.824 -0.340 -10.229 1.00 95.00 209 ALA A CA 1
ATOM 1693 C C . ALA A 1 209 ? 6.292 -0.273 -10.358 1.00 95.00 209 ALA A C 1
ATOM 1695 O O . ALA A 1 209 ? 5.777 0.354 -11.287 1.00 95.00 209 ALA A O 1
ATOM 1696 N N . LEU A 1 210 ? 5.555 -0.826 -9.389 1.00 95.94 210 LEU A N 1
ATOM 1697 C CA . LEU A 1 210 ? 4.096 -0.704 -9.316 1.00 95.94 210 LEU A CA 1
ATOM 1698 C C . LEU A 1 210 ? 3.676 0.771 -9.234 1.00 95.94 210 LEU A C 1
ATOM 1700 O O . LEU A 1 210 ? 2.862 1.237 -10.031 1.00 95.94 210 LEU A O 1
ATOM 1704 N N . ARG A 1 211 ? 4.266 1.559 -8.332 1.00 95.38 211 ARG A N 1
ATOM 1705 C CA . ARG A 1 211 ? 3.895 2.971 -8.163 1.00 95.38 211 ARG A CA 1
ATOM 1706 C C . ARG A 1 211 ? 4.113 3.814 -9.418 1.00 95.38 211 ARG A C 1
ATOM 1708 O O . ARG A 1 211 ? 3.296 4.702 -9.667 1.00 95.38 211 ARG A O 1
ATOM 1715 N N . VAL A 1 212 ? 5.180 3.582 -10.184 1.00 92.19 212 VAL A N 1
ATOM 1716 C CA . VAL A 1 212 ? 5.413 4.318 -11.442 1.00 92.19 212 VAL A CA 1
ATOM 1717 C C . VAL A 1 212 ? 4.529 3.820 -12.585 1.00 92.19 212 VAL A C 1
ATOM 1719 O O . VAL A 1 212 ? 4.160 4.619 -13.441 1.00 92.19 212 VAL A O 1
ATOM 1722 N N . SER A 1 213 ? 4.145 2.539 -12.576 1.00 90.38 213 SER A N 1
ATOM 1723 C CA . SER A 1 213 ? 3.268 1.948 -13.598 1.00 90.38 213 SER A CA 1
ATOM 1724 C C . SER A 1 213 ? 1.817 2.411 -13.441 1.00 90.38 213 SER A C 1
ATOM 1726 O O . SER A 1 213 ? 1.158 2.766 -14.416 1.00 90.38 213 SER A O 1
ATOM 1728 N N . TYR A 1 214 ? 1.323 2.490 -12.203 1.00 89.50 214 TYR A N 1
ATOM 1729 C CA . TYR A 1 214 ? -0.007 3.018 -11.902 1.00 89.50 214 TYR A CA 1
ATOM 1730 C C . TYR A 1 214 ? 0.067 4.526 -11.646 1.00 89.50 214 TYR A C 1
ATOM 1732 O O . TYR A 1 214 ? 0.214 4.982 -10.515 1.00 89.50 214 TYR A O 1
ATOM 1740 N N . THR A 1 215 ? -0.052 5.327 -12.704 1.00 85.06 215 THR A N 1
ATOM 1741 C CA . THR A 1 215 ? 0.101 6.792 -12.618 1.00 85.06 215 THR A CA 1
ATOM 1742 C C . THR A 1 215 ? -1.052 7.494 -11.893 1.00 85.06 215 THR A C 1
ATOM 1744 O O . THR A 1 215 ? -0.849 8.564 -11.318 1.00 85.06 215 THR A O 1
ATOM 1747 N N . SER A 1 216 ? -2.248 6.894 -11.863 1.00 90.94 216 SER A N 1
ATOM 1748 C CA . SER A 1 216 ? -3.430 7.450 -11.194 1.00 90.94 216 SER A CA 1
ATOM 1749 C C . SER A 1 216 ? -3.762 6.706 -9.893 1.00 90.94 216 SER A C 1
ATOM 1751 O O . SER A 1 216 ? -3.957 5.489 -9.927 1.00 90.94 216 SER A O 1
ATOM 1753 N N . PRO A 1 217 ? -3.951 7.414 -8.759 1.00 91.00 217 PRO A N 1
ATOM 1754 C CA . PRO A 1 217 ? -4.413 6.812 -7.504 1.00 91.00 217 PRO A CA 1
ATOM 1755 C C . PRO A 1 217 ? -5.734 6.037 -7.625 1.00 91.00 217 PRO A C 1
ATOM 1757 O O . PRO A 1 217 ? -5.975 5.107 -6.861 1.00 91.00 217 PRO A O 1
ATOM 1760 N N . LYS A 1 218 ? -6.571 6.360 -8.623 1.00 92.50 218 LYS A N 1
ATOM 1761 C CA . LYS A 1 218 ? -7.864 5.693 -8.851 1.00 92.50 218 LYS A CA 1
ATOM 1762 C C . LYS A 1 218 ? -7.738 4.220 -9.244 1.00 92.50 218 LYS A C 1
ATOM 1764 O O . LYS A 1 218 ? -8.719 3.490 -9.123 1.00 92.50 218 LYS A O 1
ATOM 1769 N N . VAL A 1 219 ? -6.568 3.808 -9.737 1.00 91.94 219 VAL A N 1
ATOM 1770 C CA . VAL A 1 219 ? -6.303 2.457 -10.260 1.00 91.94 219 VAL A CA 1
ATOM 1771 C C . VAL A 1 219 ? -5.174 1.735 -9.521 1.00 91.94 219 VAL A C 1
ATOM 1773 O O . VAL A 1 219 ? -4.771 0.659 -9.945 1.00 91.94 219 VAL A O 1
ATOM 1776 N N . MET A 1 220 ? -4.664 2.281 -8.409 1.00 94.69 220 MET A N 1
ATOM 1777 C CA . MET A 1 220 ? -3.587 1.666 -7.611 1.00 94.69 220 MET A CA 1
ATOM 1778 C C . MET A 1 220 ? -4.072 0.464 -6.778 1.00 94.69 220 MET A C 1
ATOM 1780 O O . MET A 1 220 ? -3.767 0.347 -5.593 1.00 94.69 220 MET A O 1
ATOM 1784 N N . HIS A 1 221 ? -4.849 -0.445 -7.372 1.00 95.38 221 HIS A N 1
ATOM 1785 C CA . HIS A 1 221 ? -5.457 -1.581 -6.672 1.00 95.38 221 HIS A CA 1
ATOM 1786 C C . HIS A 1 221 ? -4.428 -2.500 -6.006 1.00 95.38 221 HIS A C 1
ATOM 1788 O O . HIS A 1 221 ? -4.750 -3.103 -4.987 1.00 95.38 221 HIS A O 1
ATOM 1794 N N . TRP A 1 222 ? -3.178 -2.507 -6.481 1.00 97.62 222 TRP A N 1
ATOM 1795 C CA . TRP A 1 222 ? -2.065 -3.219 -5.850 1.00 97.62 222 TRP A CA 1
ATOM 1796 C C . TRP A 1 222 ? -1.887 -2.878 -4.360 1.00 97.62 222 TRP A C 1
ATOM 1798 O O . TRP A 1 222 ? -1.566 -3.762 -3.573 1.00 97.62 222 TRP A O 1
ATOM 1808 N N . ILE A 1 223 ? -2.170 -1.635 -3.941 1.00 98.25 223 ILE A N 1
ATOM 1809 C CA . ILE A 1 223 ? -2.147 -1.241 -2.522 1.00 98.25 223 ILE A CA 1
ATOM 1810 C C . ILE A 1 223 ? -3.244 -1.982 -1.752 1.00 98.25 223 ILE A C 1
ATOM 1812 O O . ILE A 1 223 ? -3.003 -2.488 -0.660 1.00 98.25 223 ILE A O 1
ATOM 1816 N N . THR A 1 224 ? -4.456 -2.053 -2.312 1.00 98.19 224 THR A N 1
ATOM 1817 C CA . THR A 1 224 ? -5.568 -2.789 -1.695 1.00 98.19 224 THR A CA 1
ATOM 1818 C C . THR A 1 224 ? -5.236 -4.274 -1.594 1.00 98.19 224 THR A C 1
ATOM 1820 O O . THR A 1 224 ? -5.433 -4.845 -0.527 1.00 98.19 224 THR A O 1
ATOM 1823 N N . GLU A 1 225 ? -4.723 -4.889 -2.662 1.00 97.88 225 GLU A N 1
ATOM 1824 C CA . GLU A 1 225 ? -4.394 -6.320 -2.669 1.00 97.88 225 GLU A CA 1
ATOM 1825 C C . GLU A 1 225 ? -3.262 -6.663 -1.689 1.00 97.88 225 GLU A C 1
ATOM 1827 O O . GLU A 1 225 ? -3.375 -7.635 -0.941 1.00 97.88 225 GLU A O 1
ATOM 1832 N N . LEU A 1 226 ? -2.211 -5.834 -1.610 1.00 98.00 226 LEU A N 1
ATOM 1833 C CA . LEU A 1 226 ? -1.156 -6.000 -0.605 1.00 98.00 226 LEU A CA 1
ATOM 1834 C C . LEU A 1 226 ? -1.686 -5.844 0.818 1.00 98.00 226 LEU A C 1
ATOM 1836 O O . LEU A 1 226 ? -1.337 -6.637 1.688 1.00 98.00 226 LEU A O 1
ATOM 1840 N N . LEU A 1 227 ? -2.536 -4.847 1.075 1.00 97.94 227 LEU A N 1
ATOM 1841 C CA . LEU A 1 227 ? -3.111 -4.661 2.404 1.00 97.94 227 LEU A CA 1
ATOM 1842 C C . LEU A 1 227 ? -4.009 -5.835 2.799 1.00 97.94 227 LEU A C 1
ATOM 1844 O O . LEU A 1 227 ? -3.891 -6.301 3.924 1.00 97.94 227 LEU A O 1
ATOM 1848 N N . VAL A 1 228 ? -4.859 -6.345 1.900 1.00 97.62 228 VAL A N 1
ATOM 1849 C CA . VAL A 1 228 ? -5.666 -7.551 2.172 1.00 97.62 228 VAL A CA 1
ATOM 1850 C C . VAL A 1 228 ? -4.768 -8.714 2.582 1.00 97.62 228 VAL A C 1
ATOM 1852 O O . VAL A 1 228 ? -5.035 -9.346 3.598 1.00 97.62 228 VAL A O 1
ATOM 1855 N N . TRP A 1 229 ? -3.675 -8.940 1.850 1.00 97.44 229 TRP A N 1
ATOM 1856 C CA . TRP A 1 229 ? -2.702 -9.978 2.184 1.00 97.44 229 TRP A CA 1
ATOM 1857 C C . TRP A 1 229 ? -2.022 -9.743 3.545 1.00 97.44 229 TRP A C 1
ATOM 1859 O O . TRP A 1 229 ? -1.891 -10.670 4.334 1.00 97.44 229 TRP A O 1
ATOM 1869 N N . LEU A 1 230 ? -1.660 -8.501 3.880 1.00 95.69 230 LEU A N 1
ATOM 1870 C CA . LEU A 1 230 ? -1.054 -8.142 5.174 1.00 95.69 230 LEU A CA 1
ATOM 1871 C C . LEU A 1 230 ? -2.004 -8.281 6.376 1.00 95.69 230 LEU A C 1
ATOM 1873 O O . LEU A 1 230 ? -1.547 -8.285 7.522 1.00 95.69 230 LEU A O 1
ATOM 1877 N N . PHE A 1 231 ? -3.315 -8.326 6.139 1.00 93.50 231 PHE A N 1
ATOM 1878 C CA . PHE A 1 231 ? -4.311 -8.567 7.181 1.00 93.50 231 PHE A CA 1
ATOM 1879 C C . PHE A 1 231 ? -4.489 -10.050 7.511 1.00 93.50 231 PHE A C 1
ATOM 1881 O O . PHE A 1 231 ? -4.995 -10.353 8.594 1.00 93.50 231 PHE A O 1
ATOM 1888 N N . ASP A 1 232 ? -4.075 -10.940 6.612 1.00 90.62 232 ASP A N 1
ATOM 1889 C CA . ASP A 1 232 ? -4.077 -12.376 6.849 1.00 90.62 232 ASP A CA 1
ATOM 1890 C C . ASP A 1 232 ? -3.032 -12.736 7.919 1.00 90.62 232 ASP A C 1
ATOM 1892 O O . ASP A 1 232 ? -1.898 -12.254 7.898 1.00 90.62 232 ASP A O 1
ATOM 1896 N N . ASN A 1 233 ? -3.424 -13.558 8.891 1.00 81.12 233 ASN A N 1
ATOM 1897 C CA . ASN A 1 233 ? -2.537 -13.974 9.976 1.00 81.12 233 ASN A CA 1
ATOM 1898 C C . ASN A 1 233 ? -1.580 -15.096 9.541 1.00 81.12 233 ASN A C 1
ATOM 1900 O O . ASN A 1 233 ? -0.578 -15.315 10.217 1.00 81.12 233 ASN A O 1
ATOM 1904 N N . GLU A 1 234 ? -1.875 -15.788 8.436 1.00 84.50 234 GLU A N 1
ATOM 1905 C CA . GLU A 1 234 ? -1.010 -16.825 7.854 1.00 84.50 234 GLU A CA 1
ATOM 1906 C C . GLU A 1 234 ? 0.087 -16.232 6.958 1.00 84.50 234 GLU A C 1
ATOM 1908 O O . GLU A 1 234 ? 1.014 -16.922 6.536 1.00 84.50 234 GLU A O 1
ATOM 1913 N N . THR A 1 235 ? 0.016 -14.927 6.690 1.00 86.50 235 THR A N 1
ATOM 1914 C CA . THR A 1 235 ? 0.977 -14.225 5.851 1.00 86.50 235 THR A CA 1
ATOM 1915 C C . THR A 1 235 ? 2.374 -14.185 6.467 1.00 86.50 235 THR A C 1
ATOM 1917 O O . THR A 1 235 ? 2.627 -13.609 7.529 1.00 86.50 235 THR A O 1
ATOM 1920 N N . GLU A 1 236 ? 3.338 -14.685 5.702 1.00 92.31 236 GLU A N 1
ATOM 1921 C CA . GLU A 1 236 ? 4.759 -14.563 5.994 1.00 92.31 236 GLU A CA 1
ATOM 1922 C C . GLU A 1 236 ? 5.287 -13.225 5.465 1.00 92.31 236 GLU A C 1
ATOM 1924 O O . GLU A 1 236 ? 5.633 -13.095 4.293 1.00 92.31 236 GLU A O 1
ATOM 1929 N N . ARG A 1 237 ? 5.400 -12.218 6.342 1.00 92.94 237 ARG A N 1
ATOM 1930 C CA . ARG A 1 237 ? 5.913 -10.873 5.995 1.00 92.94 237 ARG A CA 1
ATOM 1931 C C . 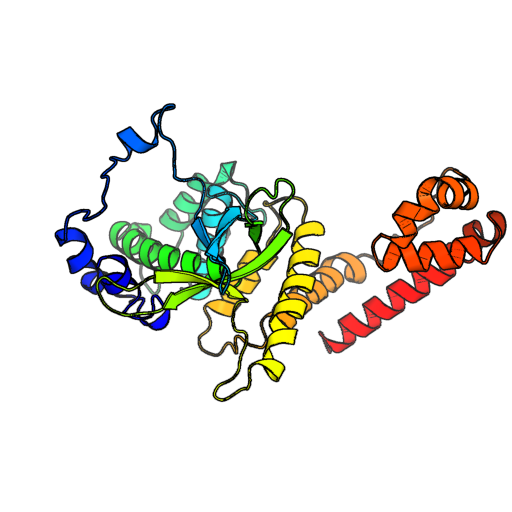ARG A 1 237 ? 7.200 -10.867 5.146 1.00 92.94 237 ARG A C 1
ATOM 1933 O O . ARG A 1 237 ? 7.302 -9.994 4.285 1.00 92.94 237 ARG A O 1
ATOM 1940 N N . PRO A 1 238 ? 8.169 -11.794 5.317 1.00 96.25 238 PRO A N 1
ATOM 1941 C CA . PRO A 1 238 ? 9.332 -11.881 4.430 1.00 96.25 238 PRO A CA 1
ATOM 1942 C C . PRO A 1 238 ? 9.006 -12.063 2.940 1.00 96.25 238 PRO A C 1
ATOM 1944 O O . PRO A 1 238 ? 9.796 -11.624 2.111 1.00 96.25 238 PRO A O 1
ATOM 1947 N N . LYS A 1 239 ? 7.840 -12.630 2.599 1.00 96.88 239 LYS A N 1
ATOM 1948 C CA . LYS A 1 239 ? 7.344 -12.856 1.227 1.00 96.88 239 LYS A CA 1
ATOM 1949 C C . LYS A 1 239 ? 6.594 -11.659 0.630 1.00 96.88 239 LYS A C 1
ATOM 1951 O O . LYS A 1 239 ? 5.906 -11.781 -0.381 1.00 96.88 239 LYS A O 1
ATOM 1956 N N . LEU A 1 240 ? 6.686 -10.479 1.249 1.00 97.56 240 LEU A N 1
ATOM 1957 C CA . LEU A 1 240 ? 5.992 -9.280 0.767 1.00 97.56 240 LEU A CA 1
ATOM 1958 C C . LEU A 1 240 ? 6.412 -8.895 -0.663 1.00 97.56 240 LEU A C 1
ATOM 1960 O O . LEU A 1 240 ? 5.570 -8.454 -1.444 1.00 97.56 240 LEU A O 1
ATOM 1964 N N . ALA A 1 241 ? 7.693 -9.078 -1.005 1.00 97.62 241 ALA A N 1
ATOM 1965 C CA . ALA A 1 241 ? 8.189 -8.861 -2.363 1.00 97.62 241 ALA A CA 1
ATOM 1966 C C . ALA A 1 241 ? 7.530 -9.835 -3.352 1.00 97.62 241 ALA A C 1
ATOM 1968 O O . ALA A 1 241 ? 6.972 -9.383 -4.348 1.00 97.62 241 ALA A O 1
ATOM 1969 N N . ASP A 1 242 ? 7.493 -11.128 -3.021 1.00 97.38 242 ASP A N 1
ATOM 1970 C CA . ASP A 1 242 ? 6.861 -12.174 -3.836 1.00 97.38 242 ASP A CA 1
ATOM 1971 C C . ASP A 1 242 ? 5.376 -11.877 -4.075 1.00 97.38 242 ASP A C 1
ATOM 1973 O O . ASP A 1 242 ? 4.874 -12.001 -5.192 1.00 97.38 242 ASP A O 1
ATOM 1977 N N . LYS A 1 243 ? 4.653 -11.419 -3.042 1.00 97.81 243 LYS A N 1
ATOM 1978 C CA . LYS A 1 243 ? 3.243 -11.040 -3.199 1.00 97.81 243 LYS A CA 1
ATOM 1979 C C . LYS A 1 243 ? 3.077 -9.826 -4.115 1.00 97.81 243 LYS A C 1
ATOM 1981 O O . LYS A 1 243 ? 2.156 -9.811 -4.932 1.00 97.81 243 LYS A O 1
ATOM 1986 N N . ALA A 1 244 ? 3.933 -8.813 -3.984 1.00 98.06 244 ALA A N 1
ATOM 1987 C CA . ALA A 1 244 ? 3.911 -7.647 -4.864 1.00 98.06 244 ALA A CA 1
ATOM 1988 C C . ALA A 1 244 ? 4.257 -8.022 -6.316 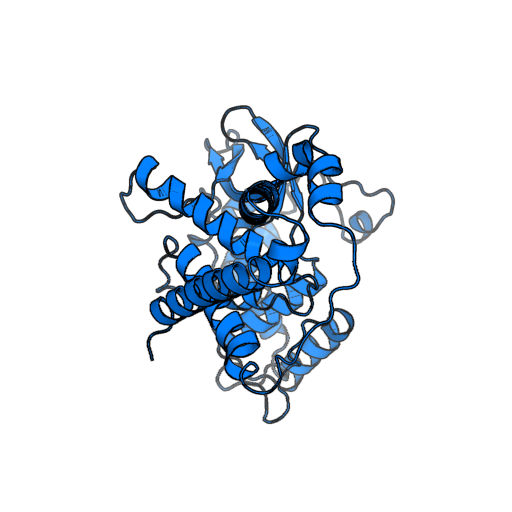1.00 98.06 244 ALA A C 1
ATOM 1990 O O . ALA A 1 244 ? 3.623 -7.515 -7.241 1.00 98.06 244 ALA A O 1
ATOM 1991 N N . GLU A 1 245 ? 5.210 -8.934 -6.515 1.00 97.50 245 GLU A N 1
ATOM 1992 C CA . GLU A 1 245 ? 5.580 -9.458 -7.831 1.00 97.50 245 GLU A CA 1
ATOM 1993 C C . GLU A 1 245 ? 4.429 -10.251 -8.452 1.00 97.50 245 GLU A C 1
ATOM 1995 O O . GLU A 1 245 ? 4.085 -10.026 -9.609 1.00 97.50 245 GLU A O 1
ATOM 2000 N N . ARG A 1 246 ? 3.752 -11.092 -7.664 1.00 97.06 246 ARG A N 1
ATOM 2001 C CA . ARG A 1 246 ? 2.555 -11.809 -8.106 1.00 97.06 246 ARG A CA 1
ATOM 2002 C C . ARG A 1 246 ? 1.437 -10.872 -8.552 1.00 97.06 246 ARG A C 1
ATOM 2004 O O . ARG A 1 246 ? 0.864 -11.096 -9.608 1.00 97.06 246 ARG A O 1
ATOM 2011 N N . ILE A 1 247 ? 1.168 -9.799 -7.805 1.00 96.06 247 ILE A N 1
ATOM 2012 C CA . ILE A 1 247 ? 0.183 -8.780 -8.211 1.00 96.06 247 ILE A CA 1
ATOM 2013 C C . ILE A 1 247 ? 0.581 -8.135 -9.548 1.00 96.06 247 ILE A C 1
ATOM 2015 O O . ILE A 1 247 ? -0.275 -7.882 -10.394 1.00 96.06 247 ILE A O 1
ATOM 2019 N N . ALA A 1 248 ? 1.873 -7.860 -9.750 1.00 94.88 248 ALA A N 1
ATOM 2020 C CA . ALA A 1 248 ? 2.362 -7.335 -11.021 1.00 94.88 248 ALA A CA 1
ATOM 2021 C C . ALA A 1 248 ? 2.182 -8.353 -12.162 1.00 94.88 248 ALA A C 1
ATOM 2023 O O . ALA A 1 248 ? 1.732 -7.974 -13.240 1.00 94.88 248 ALA A O 1
ATOM 2024 N N . ALA A 1 249 ? 2.485 -9.631 -11.919 1.00 93.44 249 ALA A N 1
ATOM 2025 C CA . ALA A 1 249 ? 2.321 -10.709 -12.890 1.00 93.44 249 ALA A CA 1
ATOM 2026 C C . ALA A 1 249 ? 0.849 -10.915 -13.280 1.00 93.44 249 ALA A C 1
ATOM 2028 O O . ALA A 1 249 ? 0.548 -10.994 -14.466 1.00 93.44 249 ALA A O 1
ATOM 2029 N N . GLU A 1 250 ? -0.068 -10.916 -12.307 1.00 91.81 250 GLU A N 1
ATOM 2030 C CA . GLU A 1 250 ? -1.520 -11.005 -12.532 1.00 91.81 250 GLU A CA 1
ATOM 2031 C C . GLU A 1 250 ? -2.002 -9.830 -13.401 1.00 91.81 250 GLU A C 1
ATOM 2033 O O . GLU A 1 250 ? -2.684 -10.030 -14.404 1.00 91.81 250 GLU A O 1
ATOM 2038 N N . ALA A 1 251 ? -1.555 -8.605 -13.103 1.00 88.69 251 ALA A N 1
ATOM 2039 C CA . ALA A 1 251 ? -1.899 -7.429 -13.901 1.00 88.69 251 ALA A CA 1
ATOM 2040 C C . ALA A 1 251 ? -1.355 -7.480 -15.341 1.00 88.69 251 ALA A C 1
ATOM 2042 O O . ALA A 1 251 ? -2.001 -6.973 -16.261 1.00 88.69 251 ALA A O 1
ATOM 2043 N N . VAL A 1 252 ? -0.172 -8.068 -15.548 1.00 86.62 252 VAL A N 1
ATOM 2044 C CA . VAL A 1 252 ? 0.385 -8.303 -16.887 1.00 86.62 252 VAL A CA 1
ATOM 2045 C C . VAL A 1 252 ? -0.412 -9.388 -17.610 1.00 86.62 252 VAL A C 1
ATOM 2047 O O . VAL A 1 252 ? -0.754 -9.198 -18.772 1.00 86.62 252 VAL A O 1
ATOM 2050 N N . ALA A 1 253 ? -0.771 -10.483 -16.945 1.00 83.06 253 ALA A N 1
ATOM 2051 C CA . ALA A 1 253 ? -1.570 -11.541 -17.554 1.00 83.06 253 ALA A CA 1
ATOM 2052 C C . ALA A 1 253 ? -2.939 -11.030 -18.036 1.00 83.06 253 ALA A C 1
ATOM 2054 O O . ALA A 1 253 ? -3.258 -11.169 -19.217 1.00 83.06 253 ALA A O 1
ATOM 2055 N N . GLU A 1 254 ? -3.683 -10.337 -17.171 1.00 79.19 254 GLU A N 1
ATOM 2056 C CA . GLU A 1 254 ? -4.998 -9.762 -17.499 1.00 79.19 254 GLU A CA 1
ATOM 2057 C C . GLU A 1 254 ? -4.915 -8.614 -18.525 1.00 79.19 254 GLU A C 1
ATOM 2059 O O . GLU A 1 254 ? -5.778 -8.433 -19.384 1.00 79.19 254 GLU A O 1
ATOM 2064 N N . GLY A 1 255 ? -3.906 -7.748 -18.397 1.00 69.94 255 GLY A N 1
ATOM 2065 C CA . GLY A 1 255 ? -3.832 -6.503 -19.163 1.00 69.94 255 GLY A CA 1
ATOM 2066 C C . GLY A 1 255 ? -3.111 -6.632 -20.500 1.00 69.94 255 GLY A C 1
ATOM 2067 O O . GLY A 1 255 ? -3.471 -5.943 -21.457 1.00 69.94 255 GLY A O 1
ATOM 2068 N N . PHE A 1 256 ? -2.081 -7.474 -20.541 1.00 67.94 256 PHE A N 1
ATOM 2069 C CA . PHE A 1 256 ? -1.196 -7.656 -21.681 1.00 67.94 256 PHE A CA 1
ATOM 2070 C C . PHE A 1 256 ? -1.543 -8.959 -22.401 1.00 67.94 256 PHE A C 1
ATOM 2072 O O . PHE A 1 256 ? -1.962 -8.888 -23.550 1.00 67.94 256 PHE A O 1
ATOM 2079 N N . PHE A 1 257 ? -1.478 -10.128 -21.757 1.00 63.06 257 PHE A N 1
ATOM 2080 C CA . PHE A 1 257 ? -1.628 -11.412 -22.465 1.00 63.06 257 PHE A CA 1
ATOM 2081 C C . PHE A 1 257 ? -3.061 -11.741 -22.902 1.00 63.06 257 PHE A C 1
ATOM 2083 O O . PHE A 1 257 ? -3.245 -12.160 -24.042 1.00 63.06 257 PHE A O 1
ATOM 2090 N N . GLU A 1 258 ? -4.088 -11.464 -22.092 1.00 56.69 258 GLU A N 1
ATOM 2091 C CA . GLU A 1 258 ? -5.489 -11.684 -22.509 1.00 56.69 258 GLU A CA 1
ATOM 2092 C C . GLU A 1 258 ? -5.930 -10.784 -23.683 1.00 56.69 258 GLU A C 1
ATOM 2094 O O . GLU A 1 258 ? -6.936 -11.064 -24.332 1.00 56.69 258 GLU A O 1
ATOM 2099 N N . LYS A 1 259 ? -5.185 -9.709 -23.982 1.00 48.78 259 LYS A N 1
ATOM 2100 C CA . LYS A 1 259 ? -5.516 -8.737 -25.040 1.00 48.78 259 LYS A CA 1
ATOM 2101 C C . LYS A 1 259 ? -4.603 -8.760 -26.268 1.00 48.78 259 LYS A C 1
ATOM 2103 O O . LYS A 1 259 ? -4.893 -8.042 -27.220 1.00 48.78 259 LYS A O 1
ATOM 2108 N N . SER A 1 260 ? -3.509 -9.525 -26.290 1.00 43.34 260 SER A N 1
ATOM 2109 C CA . SER A 1 260 ? -2.423 -9.299 -27.265 1.00 43.34 260 SER A CA 1
ATOM 2110 C C . SER A 1 260 ? -2.048 -10.496 -28.138 1.00 43.34 260 SER A C 1
ATOM 2112 O O . SER A 1 260 ? -0.877 -10.841 -28.264 1.00 43.34 260 SER A O 1
ATOM 2114 N N . LEU A 1 261 ? -3.023 -11.055 -28.857 1.00 40.41 261 LEU A N 1
ATOM 2115 C CA . LEU A 1 261 ? -2.722 -11.789 -30.097 1.00 40.41 261 LEU A CA 1
ATOM 2116 C C . LEU A 1 261 ? -3.483 -11.291 -31.337 1.00 40.41 261 LEU A C 1
ATOM 2118 O O . LEU A 1 261 ? -3.084 -11.642 -32.443 1.00 40.41 261 LEU A O 1
ATOM 2122 N N . GLU A 1 262 ? -4.488 -10.414 -31.203 1.00 40.16 262 GLU A N 1
ATOM 2123 C CA . GLU A 1 262 ? -5.272 -9.937 -32.361 1.00 40.16 262 GLU A CA 1
ATOM 2124 C C . GLU A 1 262 ? -5.042 -8.462 -32.756 1.00 40.16 262 GLU A C 1
ATOM 2126 O O . GLU A 1 262 ? -5.377 -8.092 -33.877 1.00 40.16 262 GLU A O 1
ATOM 2131 N N . GLU A 1 263 ? -4.411 -7.618 -31.925 1.00 44.38 263 GLU A N 1
ATOM 2132 C CA . GLU A 1 263 ? -4.351 -6.159 -32.187 1.00 44.38 263 GLU A CA 1
ATOM 2133 C C . GLU A 1 263 ? -2.947 -5.525 -32.245 1.00 44.38 263 GLU A C 1
ATOM 2135 O O . GLU A 1 263 ? -2.831 -4.307 -32.371 1.00 44.38 263 GLU A O 1
ATOM 2140 N N . MET A 1 264 ? -1.852 -6.295 -32.219 1.00 43.16 264 MET A N 1
ATOM 2141 C CA . MET A 1 264 ? -0.497 -5.718 -32.319 1.00 43.16 264 MET A CA 1
ATOM 2142 C C . MET A 1 264 ? -0.059 -5.518 -33.783 1.00 43.16 264 MET A C 1
ATOM 2144 O O . MET A 1 264 ? 0.946 -6.046 -34.253 1.00 43.16 264 MET A O 1
ATOM 2148 N N . GLY A 1 265 ? -0.870 -4.765 -34.529 1.00 36.38 265 GLY A N 1
ATOM 2149 C CA . GLY A 1 265 ? -0.562 -4.288 -35.873 1.00 36.38 265 GLY A CA 1
ATOM 2150 C C . GLY A 1 265 ? 0.234 -2.983 -35.829 1.00 36.38 265 GLY A C 1
ATOM 2151 O O . GLY A 1 265 ? -0.282 -1.966 -35.381 1.00 36.38 265 GLY A O 1
ATOM 2152 N N . ALA A 1 266 ? 1.481 -3.046 -36.303 1.00 37.75 266 ALA A N 1
ATOM 2153 C CA . ALA A 1 266 ? 2.322 -1.959 -36.821 1.00 37.75 266 ALA A CA 1
ATOM 2154 C C . ALA A 1 266 ? 2.092 -0.540 -36.247 1.00 37.75 266 ALA A C 1
ATOM 2156 O O . ALA A 1 266 ? 1.313 0.248 -36.784 1.00 37.75 266 ALA A O 1
ATOM 2157 N N . TYR A 1 267 ? 2.875 -0.165 -35.231 1.00 38.66 267 TYR A N 1
ATOM 2158 C CA . TYR A 1 267 ? 3.078 1.245 -34.888 1.00 38.66 267 TYR A CA 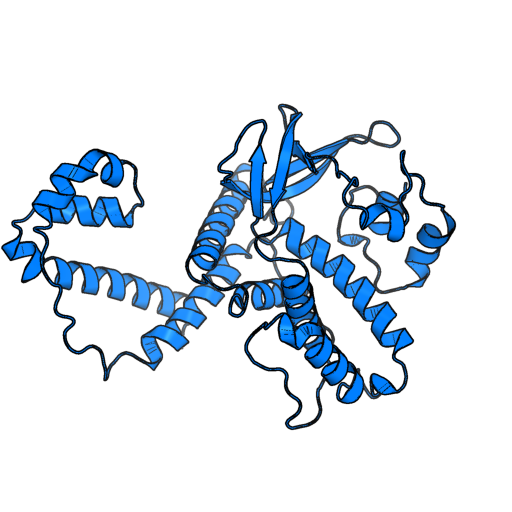1
ATOM 2159 C C . TYR A 1 267 ? 4.212 1.839 -35.733 1.00 38.66 267 TYR A C 1
ATOM 2161 O O . TYR A 1 267 ? 5.368 1.439 -35.611 1.00 38.66 267 TYR A O 1
ATOM 2169 N N . ASP A 1 268 ? 3.879 2.823 -36.570 1.00 36.28 268 ASP A N 1
ATOM 2170 C CA . ASP A 1 268 ? 4.839 3.619 -37.337 1.00 36.28 268 ASP A CA 1
ATOM 2171 C C . ASP A 1 268 ? 5.485 4.686 -36.428 1.00 36.28 268 ASP A C 1
ATOM 2173 O O . ASP A 1 268 ? 4.827 5.610 -35.937 1.00 36.28 268 ASP A O 1
ATOM 2177 N N . LEU A 1 269 ? 6.781 4.531 -36.145 1.00 39.38 269 LEU A N 1
ATOM 2178 C CA . LEU A 1 269 ? 7.570 5.456 -35.328 1.00 39.38 269 LEU A CA 1
ATOM 2179 C C . LEU A 1 269 ? 8.157 6.567 -36.213 1.00 39.38 269 LEU A C 1
ATOM 2181 O O . LEU A 1 269 ? 9.234 6.412 -36.790 1.00 39.38 269 LEU A O 1
ATOM 2185 N N . GLN A 1 270 ? 7.491 7.726 -36.264 1.00 34.50 270 GLN A N 1
ATOM 2186 C CA . GLN A 1 270 ? 8.048 8.926 -36.900 1.00 34.50 270 GLN A CA 1
ATOM 2187 C C . GLN A 1 270 ? 9.375 9.378 -36.259 1.00 34.50 270 GLN A C 1
ATOM 2189 O O . GLN A 1 270 ? 9.582 9.360 -35.042 1.00 34.50 270 GLN A O 1
ATOM 2194 N N . GLU A 1 271 ? 10.294 9.773 -37.138 1.00 41.28 271 GLU A N 1
ATOM 2195 C CA . GLU A 1 271 ? 11.739 9.712 -36.955 1.00 41.28 271 GLU A CA 1
ATOM 2196 C C . GLU A 1 271 ? 12.360 10.878 -36.165 1.00 41.28 271 GLU A C 1
ATOM 2198 O O . GLU A 1 271 ? 12.304 12.040 -36.555 1.00 41.28 271 GLU A O 1
ATOM 2203 N N . TYR A 1 272 ? 13.150 10.526 -35.151 1.00 48.81 272 TYR A N 1
ATOM 2204 C CA . TYR A 1 272 ? 14.454 11.155 -34.924 1.00 48.81 272 TYR A CA 1
ATOM 2205 C C . TYR A 1 272 ? 15.504 10.048 -35.006 1.00 48.81 272 TYR A C 1
ATOM 2207 O O . TYR A 1 272 ? 15.277 8.972 -34.452 1.00 48.81 272 TYR A O 1
ATOM 2215 N N . LYS A 1 273 ? 16.651 10.287 -35.661 1.00 62.16 273 LYS A N 1
ATOM 2216 C CA . LYS A 1 273 ? 17.732 9.287 -35.750 1.00 62.16 273 LYS A CA 1
ATOM 2217 C C . LYS A 1 273 ? 18.157 8.852 -34.333 1.00 62.16 273 LYS A C 1
ATOM 2219 O O . LYS A 1 273 ? 18.641 9.708 -33.583 1.00 62.16 273 LYS A O 1
ATOM 2224 N N . PRO A 1 274 ? 17.991 7.570 -33.951 1.00 64.81 274 PRO A N 1
ATOM 2225 C CA . PRO A 1 274 ? 18.315 7.071 -32.611 1.00 64.81 274 PRO A CA 1
ATOM 2226 C C . PRO A 1 274 ? 19.746 7.416 -32.185 1.00 64.81 274 PRO A C 1
ATOM 2228 O O . PRO A 1 274 ? 19.966 7.882 -31.068 1.00 64.81 274 PRO A O 1
ATOM 2231 N N . GLU A 1 275 ? 20.696 7.323 -33.117 1.00 66.50 275 GLU A N 1
ATOM 2232 C CA . GLU A 1 275 ? 22.095 7.720 -32.921 1.00 66.50 275 GLU A CA 1
ATOM 2233 C C . GLU A 1 275 ? 22.260 9.186 -32.497 1.00 66.50 275 GLU A C 1
ATOM 2235 O O . GLU A 1 275 ? 23.061 9.503 -31.619 1.00 66.50 275 GLU A O 1
ATOM 2240 N N . SER A 1 276 ? 21.490 10.103 -33.095 1.00 69.88 276 SER A N 1
ATOM 2241 C CA . SER A 1 276 ? 21.576 11.533 -32.773 1.00 69.88 276 SER A CA 1
ATOM 2242 C C . SER A 1 276 ? 21.095 11.809 -31.350 1.00 69.88 276 SER A C 1
ATOM 2244 O O . SER A 1 276 ? 21.746 12.552 -30.617 1.00 69.88 276 SER A O 1
ATOM 2246 N N . LYS A 1 277 ? 20.011 11.149 -30.915 1.00 66.00 277 LYS A N 1
ATOM 2247 C CA . LYS A 1 277 ? 19.561 11.208 -29.515 1.00 66.00 277 LYS A CA 1
ATOM 2248 C C . LYS A 1 277 ? 20.599 10.595 -28.579 1.00 66.00 277 LYS A C 1
ATOM 2250 O O . LYS A 1 277 ? 20.915 11.200 -27.558 1.00 66.00 277 LYS A O 1
ATOM 2255 N N . MET A 1 278 ? 21.168 9.447 -28.934 1.00 77.38 278 MET A N 1
ATOM 2256 C CA . MET A 1 278 ? 22.181 8.799 -28.105 1.00 77.38 278 MET A CA 1
ATOM 2257 C C . MET A 1 278 ? 23.411 9.694 -27.919 1.00 77.38 278 MET A C 1
ATOM 2259 O O . MET A 1 278 ? 23.875 9.876 -26.797 1.00 77.38 278 MET A O 1
ATOM 2263 N N . LYS A 1 279 ? 23.871 10.370 -28.978 1.00 76.94 279 LYS A N 1
ATOM 2264 C CA . LYS A 1 279 ? 24.976 11.335 -28.898 1.00 76.94 279 LYS A CA 1
ATOM 2265 C C . LYS A 1 279 ? 24.658 12.518 -27.976 1.00 76.94 279 LYS A C 1
ATOM 2267 O O . LYS A 1 279 ? 25.503 12.896 -27.165 1.00 76.94 279 LYS A O 1
ATOM 2272 N N . SER A 1 280 ? 23.449 13.074 -28.060 1.00 78.50 280 SER A N 1
ATOM 2273 C CA . SER A 1 280 ? 23.023 14.211 -27.230 1.00 78.50 280 SER A CA 1
ATOM 2274 C C . SER A 1 280 ? 22.784 13.840 -25.763 1.00 78.50 280 SER A C 1
ATOM 2276 O O . SER A 1 280 ? 23.072 14.642 -24.876 1.00 78.50 280 SER A O 1
ATOM 2278 N N . TYR A 1 281 ? 22.295 12.628 -25.489 1.00 77.94 281 TYR A N 1
ATOM 2279 C CA . TYR A 1 281 ? 21.879 12.197 -24.151 1.00 77.94 281 TYR A CA 1
ATOM 2280 C C . TYR A 1 281 ? 22.788 11.132 -23.524 1.00 77.94 281 TYR A C 1
ATOM 2282 O O . TYR A 1 281 ? 22.463 10.627 -22.453 1.00 77.94 281 TYR A O 1
ATOM 2290 N N . LYS A 1 282 ? 23.952 10.821 -24.112 1.00 81.00 282 LYS A N 1
ATOM 2291 C CA . LYS A 1 282 ? 24.861 9.745 -23.665 1.00 81.00 282 LYS A CA 1
ATOM 2292 C C . LYS A 1 282 ? 25.110 9.738 -22.157 1.00 81.00 282 LYS A C 1
ATOM 2294 O O . LYS A 1 282 ? 24.932 8.717 -21.502 1.00 81.00 282 LYS A O 1
ATOM 2299 N N . LYS A 1 283 ? 25.448 10.897 -21.577 1.00 80.31 283 LYS A N 1
ATOM 2300 C CA . LYS A 1 283 ? 25.688 11.032 -20.126 1.00 80.31 283 LYS A CA 1
ATOM 2301 C C . LYS A 1 283 ? 24.446 10.718 -19.283 1.00 80.31 283 LYS A C 1
ATOM 2303 O O . LYS A 1 283 ? 24.584 10.207 -18.177 1.00 80.31 283 LYS A O 1
ATOM 2308 N N . MET A 1 284 ? 23.254 11.040 -19.784 1.00 78.62 284 MET A N 1
ATOM 2309 C CA . MET A 1 284 ? 21.979 10.755 -19.121 1.00 78.62 284 MET A CA 1
ATOM 2310 C C . MET A 1 284 ? 21.615 9.276 -19.247 1.00 78.62 284 MET A C 1
ATOM 2312 O O . MET A 1 284 ? 21.197 8.680 -18.265 1.00 78.62 284 MET A O 1
ATOM 2316 N N . VAL A 1 285 ? 21.842 8.666 -20.413 1.00 79.94 285 VAL A N 1
ATOM 2317 C CA . VAL A 1 285 ? 21.604 7.234 -20.644 1.00 79.94 285 VAL A CA 1
ATOM 2318 C C . VAL A 1 285 ? 22.537 6.380 -19.787 1.00 79.94 285 VAL A C 1
ATOM 2320 O O . VAL A 1 285 ? 22.066 5.492 -19.086 1.00 79.94 285 VAL A O 1
ATOM 2323 N N . GLN A 1 286 ? 23.832 6.708 -19.733 1.00 79.00 286 GLN A N 1
ATOM 2324 C CA . GLN A 1 286 ? 24.821 6.015 -18.893 1.00 79.00 286 GLN A CA 1
ATOM 2325 C C . GLN A 1 286 ? 24.508 6.083 -17.392 1.00 79.00 286 GLN A C 1
ATOM 2327 O O . GLN A 1 286 ? 24.899 5.195 -16.639 1.00 79.00 286 GLN A O 1
ATOM 2332 N N . LYS A 1 287 ? 23.802 7.130 -16.956 1.00 77.81 287 LYS A N 1
ATOM 2333 C CA . LYS A 1 287 ? 23.325 7.299 -15.575 1.00 77.81 287 LYS A CA 1
ATOM 2334 C C . LYS A 1 287 ? 21.854 6.901 -15.399 1.00 77.81 287 LYS A C 1
ATOM 2336 O O . LYS A 1 287 ? 21.309 7.053 -14.310 1.00 77.81 287 LYS A O 1
ATOM 2341 N N . GLY A 1 288 ? 21.210 6.444 -16.470 1.00 74.12 288 GLY A N 1
ATOM 2342 C CA . GLY A 1 288 ? 19.787 6.162 -16.536 1.00 74.12 288 GLY A CA 1
ATOM 2343 C C . GLY A 1 288 ? 19.436 4.754 -16.069 1.00 74.12 288 GLY A C 1
ATOM 2344 O O . GLY A 1 288 ? 20.266 3.993 -15.560 1.00 74.12 288 GLY A O 1
ATOM 2345 N N . SER A 1 289 ? 18.168 4.391 -16.259 1.00 76.94 289 SER A N 1
ATOM 2346 C CA . SER A 1 289 ? 17.675 3.057 -15.919 1.00 76.94 289 SER A CA 1
ATOM 2347 C C . SER A 1 289 ? 18.429 1.964 -16.683 1.00 76.94 289 SER A C 1
ATOM 2349 O O . SER A 1 289 ? 18.996 2.198 -17.751 1.00 76.94 289 SER A O 1
ATOM 2351 N N . LEU A 1 290 ? 18.424 0.740 -16.145 1.00 79.62 290 LEU A N 1
ATOM 2352 C CA . LEU A 1 290 ? 19.031 -0.415 -16.814 1.00 79.62 290 LEU A CA 1
ATOM 2353 C C . LEU A 1 290 ? 18.483 -0.598 -18.239 1.00 79.62 290 LEU A C 1
ATOM 2355 O O . LEU A 1 290 ? 19.267 -0.798 -19.159 1.00 79.62 290 LEU A O 1
ATOM 2359 N N . LYS A 1 291 ? 17.167 -0.415 -18.430 1.00 80.88 291 LYS A N 1
ATOM 2360 C CA . LYS A 1 291 ? 16.523 -0.415 -19.753 1.00 80.88 291 LYS A CA 1
ATOM 2361 C C . LYS A 1 291 ? 17.174 0.591 -20.704 1.00 80.88 291 LYS A C 1
ATOM 2363 O O . LYS A 1 291 ? 17.518 0.228 -21.821 1.00 80.88 291 LYS A O 1
ATOM 2368 N N . LEU A 1 292 ? 17.351 1.842 -20.269 1.00 80.38 292 LEU A N 1
ATOM 2369 C CA . LEU A 1 292 ? 17.953 2.879 -21.112 1.00 80.38 292 LEU A CA 1
ATOM 2370 C C . LEU A 1 292 ? 19.400 2.548 -21.468 1.00 80.38 292 LEU A C 1
ATOM 2372 O O . LEU A 1 292 ? 19.796 2.776 -22.604 1.00 80.38 292 LEU A O 1
ATOM 2376 N N . ARG A 1 293 ? 20.170 1.994 -20.525 1.00 87.94 293 ARG A N 1
ATOM 2377 C CA . ARG A 1 293 ? 21.553 1.571 -20.776 1.00 87.94 293 ARG A CA 1
ATOM 2378 C C . ARG A 1 293 ? 21.626 0.435 -21.793 1.00 87.94 293 ARG A C 1
ATOM 2380 O O . ARG A 1 293 ? 22.334 0.593 -22.773 1.00 87.94 293 ARG A O 1
ATOM 2387 N N . ILE A 1 294 ? 20.824 -0.621 -21.629 1.00 87.12 294 ILE A N 1
ATOM 2388 C CA . ILE A 1 294 ? 20.756 -1.743 -22.585 1.00 87.12 294 ILE A CA 1
ATOM 2389 C C . ILE A 1 294 ? 20.341 -1.248 -23.974 1.00 87.12 294 ILE A C 1
ATOM 2391 O O . ILE A 1 294 ? 21.017 -1.535 -24.956 1.00 87.12 294 ILE A O 1
ATOM 2395 N N . MET A 1 295 ? 19.266 -0.454 -24.064 1.00 85.50 295 MET A N 1
ATOM 2396 C CA . MET A 1 295 ? 18.852 0.147 -25.337 1.00 85.50 295 MET A CA 1
ATOM 2397 C C . MET A 1 295 ? 19.966 1.008 -25.938 1.00 85.50 295 MET A C 1
ATOM 2399 O O . MET A 1 295 ? 20.198 0.971 -27.142 1.00 85.50 295 MET A O 1
ATOM 2403 N N . GLY A 1 296 ? 20.662 1.770 -25.098 1.00 86.25 296 GLY A N 1
ATOM 2404 C CA . GLY A 1 296 ? 21.797 2.588 -25.485 1.00 86.25 296 GLY A CA 1
ATOM 2405 C C . GLY A 1 296 ? 22.942 1.775 -26.083 1.00 86.25 296 GLY A C 1
ATOM 2406 O O . GLY A 1 296 ? 23.421 2.117 -27.160 1.00 86.25 296 GLY A O 1
ATOM 2407 N N . ASP A 1 297 ? 23.336 0.687 -25.428 1.00 89.25 297 ASP A N 1
ATOM 2408 C CA . ASP A 1 297 ? 24.407 -0.197 -25.892 1.00 89.25 297 ASP A CA 1
ATOM 2409 C C . ASP A 1 297 ? 24.054 -0.834 -27.249 1.00 89.25 297 ASP A C 1
ATOM 2411 O O . ASP A 1 297 ? 24.899 -0.910 -28.141 1.00 89.25 297 ASP A O 1
ATOM 2415 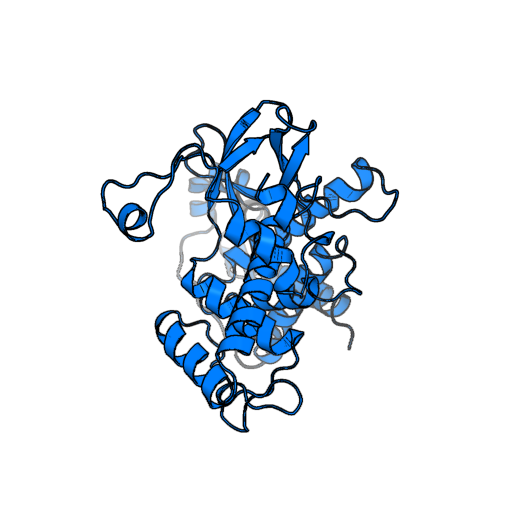N N . ILE A 1 298 ? 22.785 -1.214 -27.455 1.00 87.94 298 ILE A N 1
ATOM 2416 C CA . ILE A 1 298 ? 22.312 -1.732 -28.749 1.00 87.94 298 ILE A CA 1
ATOM 2417 C C . ILE A 1 298 ? 22.376 -0.642 -29.830 1.00 87.94 298 ILE A C 1
ATOM 2419 O O . ILE A 1 298 ? 22.835 -0.915 -30.939 1.00 87.94 298 ILE A O 1
ATOM 2423 N N . ILE A 1 299 ? 21.947 0.589 -29.519 1.00 86.50 299 ILE A N 1
ATOM 2424 C CA . ILE A 1 299 ? 21.984 1.725 -30.457 1.00 86.50 299 ILE A CA 1
ATOM 2425 C C . ILE A 1 299 ? 23.428 2.095 -30.817 1.00 86.50 299 ILE A C 1
ATOM 2427 O O . ILE A 1 299 ? 23.702 2.353 -31.981 1.00 86.50 299 ILE A O 1
ATOM 2431 N N . GLU A 1 300 ? 24.361 2.112 -29.860 1.00 86.75 300 GLU A N 1
ATOM 2432 C CA . GLU A 1 300 ? 25.778 2.393 -30.147 1.00 86.75 300 GLU A CA 1
ATOM 2433 C C . GLU A 1 300 ? 26.438 1.283 -30.984 1.00 86.75 300 GLU A C 1
ATOM 2435 O O . GLU A 1 300 ? 27.387 1.552 -31.719 1.00 86.75 300 GLU A O 1
ATOM 2440 N N . GLY A 1 301 ? 25.925 0.051 -30.904 1.00 86.38 301 GLY A N 1
ATOM 2441 C CA . GLY A 1 301 ? 26.422 -1.106 -31.646 1.00 86.38 301 GLY A CA 1
ATOM 2442 C C . GLY A 1 301 ? 25.811 -1.325 -33.037 1.00 86.38 301 GLY A C 1
ATOM 2443 O O . GLY A 1 301 ? 26.162 -2.313 -33.684 1.00 86.38 301 GLY A O 1
ATOM 2444 N N . CYS A 1 302 ? 24.891 -0.475 -33.514 1.00 84.81 302 CYS A N 1
ATOM 2445 C CA . CYS A 1 302 ? 24.256 -0.639 -34.829 1.00 84.81 302 CYS A CA 1
ATOM 2446 C C . CYS A 1 302 ? 23.992 0.693 -35.551 1.00 84.81 302 CYS A C 1
ATOM 2448 O O . CYS A 1 302 ? 24.067 1.760 -34.951 1.00 84.81 302 CYS A O 1
ATOM 2450 N N . SER A 1 303 ? 23.695 0.638 -36.856 1.00 86.12 303 SER A N 1
ATOM 2451 C CA . SER A 1 303 ? 23.255 1.828 -37.596 1.00 86.12 303 SER A CA 1
ATOM 2452 C C . SER A 1 303 ? 21.788 2.155 -37.315 1.00 86.12 303 SER A C 1
ATOM 2454 O O . SER A 1 303 ? 20.992 1.291 -36.944 1.00 86.12 303 SER A O 1
ATOM 2456 N N . SER A 1 304 ? 21.401 3.400 -37.566 1.00 82.75 304 SER A N 1
ATOM 2457 C CA . SER A 1 304 ? 20.030 3.893 -37.430 1.00 82.75 304 SER A CA 1
ATOM 2458 C C . SER A 1 304 ? 19.046 3.096 -38.286 1.00 82.75 304 SER A C 1
ATOM 2460 O O . SER A 1 304 ? 17.917 2.857 -37.860 1.00 82.75 304 SER A O 1
ATOM 2462 N N . GLU A 1 305 ? 19.463 2.665 -39.476 1.00 83.44 305 GLU A N 1
ATOM 2463 C CA . GLU A 1 305 ? 18.681 1.799 -40.358 1.00 83.44 305 GLU A CA 1
ATOM 2464 C C . GLU A 1 305 ? 18.531 0.396 -39.754 1.00 83.44 305 GLU A C 1
ATOM 2466 O O . GLU A 1 305 ? 17.417 -0.120 -39.686 1.00 83.44 305 GLU A O 1
ATOM 2471 N N . ALA A 1 306 ? 19.617 -0.191 -39.235 1.00 84.44 306 ALA A N 1
ATOM 2472 C CA . ALA A 1 306 ? 19.584 -1.500 -38.581 1.00 84.44 306 ALA A CA 1
ATOM 2473 C C . ALA A 1 306 ? 18.734 -1.495 -37.297 1.00 84.44 306 ALA A C 1
ATOM 2475 O O . ALA A 1 306 ? 18.050 -2.480 -37.006 1.00 84.44 306 ALA A O 1
ATOM 2476 N N . TRP A 1 307 ? 18.736 -0.384 -36.551 1.00 84.44 307 TRP A N 1
ATOM 2477 C CA . TRP A 1 307 ? 17.848 -0.179 -35.409 1.00 84.44 307 TRP A CA 1
ATOM 2478 C C . TRP A 1 307 ? 16.378 -0.232 -35.819 1.00 84.44 307 TRP A C 1
ATOM 2480 O O . TRP A 1 307 ? 15.621 -1.021 -35.256 1.00 84.44 307 TRP A O 1
ATOM 2490 N N . LYS A 1 308 ? 15.996 0.569 -36.822 1.00 82.56 308 LYS A N 1
ATOM 2491 C CA . LYS A 1 308 ? 14.608 0.684 -37.297 1.00 82.56 308 LYS A CA 1
ATOM 2492 C C . LYS A 1 308 ? 14.079 -0.590 -37.946 1.00 82.56 308 LYS A C 1
ATOM 2494 O O . LYS A 1 308 ? 12.904 -0.879 -37.808 1.00 82.56 308 LYS A O 1
ATOM 2499 N N . GLN A 1 309 ? 14.920 -1.310 -38.684 1.00 81.31 309 GLN A N 1
ATOM 2500 C CA . GLN A 1 309 ? 14.472 -2.459 -39.474 1.00 81.31 309 GLN A CA 1
ATOM 2501 C C . GLN A 1 309 ? 14.478 -3.779 -38.706 1.00 81.31 309 GLN A C 1
ATOM 2503 O O . GLN A 1 309 ? 13.842 -4.729 -39.152 1.00 81.31 309 GLN A O 1
ATOM 2508 N N . ARG A 1 310 ? 15.270 -3.893 -37.630 1.00 86.88 310 ARG A N 1
ATOM 2509 C CA . ARG A 1 310 ? 15.493 -5.193 -36.986 1.00 86.88 310 ARG A CA 1
ATOM 2510 C C . ARG A 1 310 ? 15.807 -5.134 -35.499 1.00 86.88 310 ARG A C 1
ATOM 2512 O O . ARG A 1 310 ? 15.215 -5.883 -34.735 1.00 86.88 310 ARG A O 1
ATOM 2519 N N . LYS A 1 311 ? 16.776 -4.317 -35.064 1.00 86.88 311 LYS A N 1
ATOM 2520 C CA . LYS A 1 311 ? 17.268 -4.415 -33.674 1.00 86.88 311 LYS A CA 1
ATOM 2521 C C . LYS A 1 311 ? 16.226 -3.992 -32.641 1.00 86.88 311 LYS A C 1
ATOM 2523 O O . LYS A 1 311 ? 16.260 -4.525 -31.537 1.00 86.88 311 LYS A O 1
ATOM 2528 N N . CYS A 1 312 ? 15.326 -3.072 -32.990 1.00 82.94 312 CYS A N 1
ATOM 2529 C CA . CYS A 1 312 ? 14.202 -2.709 -32.130 1.00 82.94 312 CYS A CA 1
ATOM 2530 C C . CYS A 1 312 ? 13.273 -3.912 -31.905 1.00 82.94 312 CYS A C 1
ATOM 2532 O O . CYS A 1 312 ? 13.019 -4.264 -30.757 1.00 82.94 312 CYS A O 1
ATOM 2534 N N . ASP A 1 313 ? 12.867 -4.584 -32.984 1.00 84.00 313 ASP A N 1
ATOM 2535 C CA . ASP A 1 313 ? 11.969 -5.743 -32.939 1.00 84.00 313 ASP A CA 1
ATOM 2536 C C . ASP A 1 313 ? 12.608 -6.951 -32.243 1.00 84.00 313 ASP A C 1
ATOM 2538 O O . ASP A 1 313 ? 11.955 -7.627 -31.450 1.00 84.00 313 ASP A O 1
ATOM 2542 N N . ASP A 1 314 ? 13.890 -7.228 -32.517 1.00 87.31 314 ASP A N 1
ATOM 2543 C CA . ASP A 1 314 ? 14.642 -8.297 -31.846 1.00 87.31 314 ASP A CA 1
ATOM 2544 C C . ASP A 1 314 ? 14.691 -8.026 -30.327 1.00 87.31 314 ASP A C 1
ATOM 2546 O O . ASP A 1 314 ? 14.379 -8.903 -29.524 1.00 87.31 314 ASP A O 1
ATOM 2550 N N . HIS A 1 315 ? 14.992 -6.784 -29.923 1.00 88.06 315 HIS A N 1
ATOM 2551 C CA . HIS A 1 315 ? 15.023 -6.403 -28.511 1.00 88.06 315 HIS A CA 1
ATOM 2552 C C . HIS A 1 315 ? 13.639 -6.464 -27.848 1.00 88.06 315 HIS A C 1
ATOM 2554 O O . HIS A 1 315 ? 13.526 -6.890 -26.701 1.00 88.06 315 HIS A O 1
ATOM 2560 N N . GLU A 1 316 ? 12.584 -6.047 -28.548 1.00 84.50 316 GLU A N 1
ATOM 2561 C CA . GLU A 1 316 ? 11.209 -6.150 -28.059 1.00 84.50 316 GLU A CA 1
ATOM 2562 C C . GLU A 1 316 ? 10.814 -7.609 -27.811 1.00 84.50 316 GLU A C 1
ATOM 2564 O O . GLU A 1 316 ? 10.330 -7.927 -26.723 1.00 84.50 316 GLU A O 1
ATOM 2569 N N . LYS A 1 317 ? 11.088 -8.504 -28.768 1.00 85.50 317 LYS A N 1
ATOM 2570 C CA . LYS A 1 317 ? 10.829 -9.946 -28.629 1.00 85.50 317 LYS A CA 1
ATOM 2571 C C . LYS A 1 317 ? 11.576 -10.546 -27.445 1.00 85.50 317 LYS A C 1
ATOM 2573 O O . LYS A 1 317 ? 10.967 -11.278 -26.668 1.00 85.50 317 LYS A O 1
ATOM 2578 N N . ASP A 1 318 ? 12.849 -10.197 -27.264 1.00 88.62 318 ASP A N 1
ATOM 2579 C CA . ASP A 1 318 ? 13.642 -10.657 -26.120 1.00 88.62 318 ASP A CA 1
ATOM 2580 C C . ASP A 1 318 ? 13.022 -10.194 -24.790 1.00 88.62 318 ASP A C 1
ATOM 2582 O O . ASP A 1 318 ? 12.843 -10.988 -23.864 1.00 88.62 318 ASP A O 1
ATOM 2586 N N . MET A 1 319 ? 12.629 -8.918 -24.694 1.00 87.19 319 MET A N 1
ATOM 2587 C CA . MET A 1 319 ? 12.012 -8.360 -23.486 1.00 87.19 319 MET A CA 1
ATOM 2588 C C . MET A 1 319 ? 10.644 -8.985 -23.182 1.00 87.19 319 MET A C 1
ATOM 2590 O O . MET A 1 319 ? 10.357 -9.286 -22.021 1.00 87.19 319 MET A O 1
ATOM 2594 N N . ILE A 1 320 ? 9.810 -9.197 -24.204 1.00 85.06 320 ILE A N 1
ATOM 2595 C CA . ILE A 1 320 ? 8.514 -9.874 -24.067 1.00 85.06 320 ILE A CA 1
ATOM 2596 C C . ILE A 1 320 ? 8.721 -11.335 -23.657 1.00 85.06 320 ILE A C 1
ATOM 2598 O O . ILE A 1 320 ? 8.021 -11.810 -22.768 1.00 85.06 320 ILE A O 1
ATOM 2602 N N . SER A 1 321 ? 9.708 -12.034 -24.226 1.00 86.44 321 SER A N 1
ATOM 2603 C CA . SER A 1 321 ? 10.022 -13.420 -23.861 1.00 86.44 321 SER A CA 1
ATOM 2604 C C . SER A 1 321 ? 10.426 -13.547 -22.392 1.00 86.44 321 SER A C 1
ATOM 2606 O O . SER A 1 321 ? 9.945 -14.446 -21.706 1.00 86.44 321 SER A O 1
ATOM 2608 N N . ILE A 1 322 ? 11.270 -12.638 -21.888 1.00 90.06 322 ILE A N 1
ATOM 2609 C CA . ILE A 1 322 ? 11.652 -12.602 -20.467 1.00 90.06 322 ILE A CA 1
ATOM 2610 C C . ILE A 1 322 ? 10.414 -12.382 -19.587 1.00 90.06 322 ILE A C 1
ATOM 2612 O O . ILE A 1 322 ? 10.258 -13.042 -18.559 1.00 90.06 322 ILE A O 1
ATOM 2616 N N . LEU A 1 323 ? 9.523 -11.470 -19.991 1.00 87.06 323 LEU A N 1
ATOM 2617 C CA . LEU A 1 323 ? 8.294 -11.182 -19.255 1.00 87.06 323 LEU A CA 1
ATOM 2618 C C . LEU A 1 323 ? 7.342 -12.386 -19.234 1.00 87.06 323 LEU A C 1
ATOM 2620 O O . LEU A 1 323 ? 6.862 -12.742 -18.163 1.00 87.06 323 LEU A O 1
ATOM 2624 N N . ILE A 1 324 ? 7.102 -13.026 -20.385 1.00 85.56 324 ILE A N 1
ATOM 2625 C CA . ILE A 1 324 ? 6.269 -14.234 -20.504 1.00 85.56 324 ILE A CA 1
ATOM 2626 C C . ILE A 1 324 ? 6.820 -15.341 -19.613 1.00 85.56 324 ILE A C 1
ATOM 2628 O O . ILE A 1 324 ? 6.075 -15.902 -18.813 1.00 85.56 324 ILE A O 1
ATOM 2632 N N . GLN A 1 325 ? 8.122 -15.623 -19.716 1.00 89.31 325 GLN A N 1
ATOM 2633 C CA . GLN A 1 325 ? 8.760 -16.661 -18.915 1.00 89.31 325 GLN A CA 1
ATOM 2634 C C . GLN A 1 325 ? 8.561 -16.385 -17.421 1.00 89.31 325 GLN A C 1
ATOM 2636 O O . GLN A 1 325 ? 8.103 -17.261 -16.691 1.00 89.31 325 GLN A O 1
ATOM 2641 N N . ARG A 1 326 ? 8.845 -15.156 -16.968 1.00 92.38 326 ARG A N 1
ATOM 2642 C CA . AR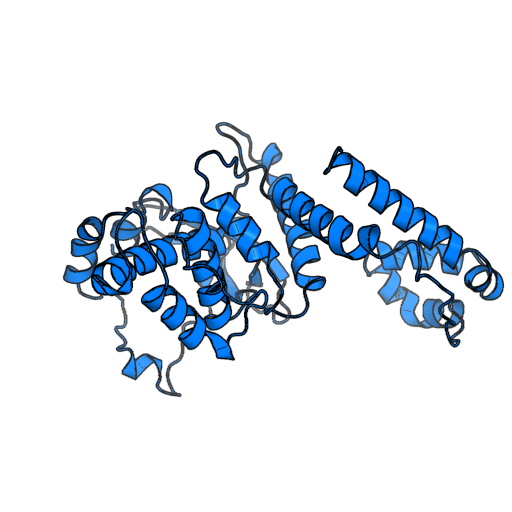G A 1 326 ? 8.728 -14.815 -15.548 1.00 92.38 326 ARG A CA 1
ATOM 2643 C C . ARG A 1 326 ? 7.285 -14.871 -15.050 1.00 92.38 326 ARG A C 1
ATOM 2645 O O . ARG A 1 326 ? 7.049 -15.336 -13.939 1.00 92.38 326 ARG A O 1
ATOM 2652 N N . VAL A 1 327 ? 6.318 -14.423 -15.851 1.00 90.19 327 VAL A N 1
ATOM 2653 C CA . VAL A 1 327 ? 4.894 -14.523 -15.494 1.00 90.19 327 VAL A CA 1
ATOM 2654 C C . VAL A 1 327 ? 4.464 -15.987 -15.394 1.00 90.19 327 VAL A C 1
ATOM 2656 O O . VAL A 1 327 ? 3.821 -16.337 -14.409 1.00 90.19 327 VAL A O 1
ATOM 2659 N N . GLY A 1 328 ? 4.877 -16.846 -16.331 1.00 87.88 328 GLY A N 1
ATOM 2660 C CA . GLY A 1 328 ? 4.586 -18.284 -16.286 1.00 87.88 328 GLY A CA 1
ATOM 2661 C C . GLY A 1 328 ? 5.222 -19.008 -15.093 1.00 87.88 328 GLY A C 1
ATOM 2662 O O . GLY A 1 328 ? 4.623 -19.922 -14.538 1.00 87.88 328 GLY A O 1
ATOM 2663 N N . GLU A 1 329 ? 6.402 -18.574 -14.635 1.00 92.56 329 GLU A N 1
ATOM 2664 C CA . GLU A 1 329 ? 7.025 -19.090 -13.405 1.00 92.56 329 GLU A CA 1
ATOM 2665 C C . GLU A 1 329 ? 6.228 -18.728 -12.138 1.00 92.56 329 GLU A C 1
ATOM 2667 O O . GLU A 1 329 ? 6.191 -19.503 -11.182 1.00 92.56 329 GLU A O 1
ATOM 2672 N N . ILE A 1 330 ? 5.618 -17.539 -12.104 1.00 92.94 330 ILE A N 1
ATOM 2673 C CA . ILE A 1 330 ? 4.882 -17.024 -10.938 1.00 92.94 330 ILE A CA 1
ATOM 2674 C C . ILE A 1 330 ? 3.437 -17.535 -10.909 1.00 92.94 330 ILE A C 1
ATOM 2676 O O . ILE A 1 330 ? 2.885 -17.778 -9.831 1.00 92.94 330 ILE A O 1
ATOM 2680 N N . LEU A 1 331 ? 2.823 -17.664 -12.084 1.00 90.19 331 LEU A N 1
ATOM 2681 C CA . LEU A 1 331 ? 1.441 -18.079 -12.295 1.00 90.19 331 LEU A CA 1
ATOM 2682 C C . LEU A 1 331 ? 1.419 -19.382 -13.111 1.00 90.19 331 LEU A C 1
ATOM 2684 O O . LEU A 1 331 ? 1.069 -19.343 -14.291 1.00 90.19 331 LEU A O 1
ATOM 2688 N N . PRO A 1 332 ? 1.821 -20.522 -12.515 1.00 77.50 332 PRO A N 1
ATOM 2689 C CA . PRO A 1 332 ? 1.697 -21.811 -13.184 1.00 77.50 332 PRO A CA 1
ATOM 2690 C C . PRO A 1 332 ? 0.213 -22.135 -13.417 1.00 77.50 332 PRO A C 1
ATOM 2692 O O . PRO A 1 332 ? -0.612 -21.858 -12.541 1.00 77.50 332 PRO A O 1
ATOM 2695 N N . GLU A 1 333 ? -0.095 -22.682 -14.598 1.00 61.25 333 GLU A N 1
ATOM 2696 C CA . GLU A 1 333 ? -1.451 -23.061 -15.045 1.00 61.25 333 GLU A CA 1
ATOM 2697 C C . GLU A 1 333 ? -2.188 -24.020 -14.099 1.00 61.25 333 GLU A C 1
ATOM 2699 O O . GLU A 1 333 ? -1.538 -24.926 -13.517 1.00 61.25 333 GLU A O 1
#

Foldseek 3Di:
DLCCLQCNFWSHLPRLDLDPVSCVVVVVPPPPDPDDDDPVRCPDPPDDDPQFPFAAPPPRFGKHWDQLDDPLLLLLLLLLLCCVLQVKDFPPPLDDDLWSDSVCSVVNVVSCQQGIDRPPGRNVVPVPVVVSSSVSSSVSLVQCCLQQAWIFMATHPRPVTDIARWHWGWDDDDPPIGIHIDQRFLDDPPDDCVVLVVLSVLSSVLNVVLSVVCVDSRNSCLSSQLSSLVSDPPRRSNCSSLSSVLVVLVCCCVPPVVPPDPPPPDDDDDDDQPVVVCVVCVVVLVVDDPVSVVVSVLSVVDGSVCCVPPPVVVVVVVVVVVSVVVSCVSDPD

Radius of gyration: 24.24 Å; chains: 1; bounding box: 56×53×70 Å